Protein AF-A0A2X5PRR5-F1 (afdb_monomer_lite)

Foldseek 3Di:
DVVVVVVVVVVVLVVQLVVVQVQLDDPPLVPDALVVLLVSQLSLVCCVVPVSSNVVPVVVSVVRNVSSLVNLVVRWDKDFDDLVVLLVVLVVCLVPDDLQVLLVSLLLLLLVLVLLVCLQVPNGLVVSVPGDQRDPSLARIDTDPPDDSSSSSSNRSVCCNDPVVVVSSVSSLVSSLCSLVVDLQSVSLQDADPVQDWAAPCVVVVPDDSVLIQGSLLDPVVVVVSVVSLVSSVVSNVPHPSNVSSVVNNVCSVVVSVVSVVVSVVVVVVVVVVVVVVVVVVVD

Secondary structure (DSSP, 8-state):
-HHHHHHHHHHHHHHHHHHHHHHT--TTGGG--HHHHHHHHHHHHGGGGSHHHHGGGHHHHHHHHHHHHHHHHHHS-EEE--HHHHHHHHHHHHHHS-HHHHHHHHHHHHHHHHHHHHHHTT--HHHHHTSPPPPGGG-SEEE-TTS-HHHHHHHHHHHHTSHHHHHHHHHHHHHHHHHHHH-TT-TTTTS--TTSPPEEGGGT-TTS-TTSEE-GGGSHHHHHHHHHHHHHHHHHHTT-TTHHHHHHHHHHHHHHHHHHHHHHHHHHHHHHHHHHHHHHHH--

Structure (mmCIF, N/CA/C/O backbone):
data_AF-A0A2X5PRR5-F1
#
_entry.id   AF-A0A2X5PRR5-F1
#
loop_
_atom_site.group_PDB
_atom_site.id
_atom_site.type_symbol
_atom_site.label_atom_id
_atom_site.label_alt_id
_atom_site.label_comp_id
_atom_site.label_asym_id
_atom_site.label_entity_id
_atom_site.label_seq_id
_atom_site.pdbx_PDB_ins_code
_atom_site.Cartn_x
_atom_site.Cartn_y
_atom_site.Cartn_z
_atom_site.occupancy
_atom_site.B_iso_or_equiv
_atom_site.auth_seq_id
_atom_site.auth_comp_id
_atom_site.auth_asym_id
_atom_site.auth_atom_id
_atom_site.pdbx_PDB_model_num
ATOM 1 N N . MET A 1 1 ? 42.576 -30.612 -27.819 1.00 60.50 1 MET A N 1
ATOM 2 C CA . MET A 1 1 ? 41.164 -30.812 -28.242 1.00 60.50 1 MET A CA 1
ATOM 3 C C . MET A 1 1 ? 40.170 -30.082 -27.336 1.00 60.50 1 MET A C 1
ATOM 5 O O . MET A 1 1 ? 39.220 -29.507 -27.849 1.00 60.50 1 MET A O 1
ATOM 9 N N . THR A 1 2 ? 40.426 -30.001 -26.030 1.00 64.88 2 THR A N 1
ATOM 10 C CA . THR A 1 2 ? 39.628 -29.274 -25.021 1.00 64.88 2 THR A CA 1
ATOM 11 C C . THR A 1 2 ? 39.360 -27.794 -25.337 1.00 64.88 2 THR A C 1
ATOM 13 O O . THR A 1 2 ? 38.227 -27.348 -25.199 1.00 64.88 2 THR A O 1
ATOM 16 N N . GLY A 1 3 ? 40.340 -27.039 -25.852 1.00 67.81 3 GLY A N 1
ATOM 17 C CA . GLY A 1 3 ? 40.144 -25.613 -26.179 1.00 67.81 3 GLY A CA 1
ATOM 18 C C . GLY A 1 3 ? 39.149 -25.333 -27.319 1.00 67.81 3 GLY A C 1
ATOM 19 O O . GLY A 1 3 ? 38.412 -24.355 -27.265 1.00 67.81 3 GLY A O 1
ATOM 20 N N . ARG A 1 4 ? 39.064 -26.211 -28.331 1.00 73.88 4 ARG A N 1
ATOM 21 C CA . ARG A 1 4 ? 38.110 -26.057 -29.450 1.00 73.88 4 ARG A CA 1
ATOM 22 C C . ARG A 1 4 ? 36.669 -26.360 -29.031 1.00 73.88 4 ARG A C 1
ATOM 24 O O . ARG A 1 4 ? 35.755 -25.692 -29.497 1.00 73.88 4 ARG A O 1
ATOM 31 N N . LEU A 1 5 ? 36.477 -27.327 -28.131 1.00 77.38 5 LEU A N 1
ATOM 32 C CA . LEU A 1 5 ? 35.164 -27.657 -27.565 1.00 77.38 5 LEU A CA 1
ATOM 33 C C . LEU A 1 5 ? 34.638 -26.531 -26.664 1.00 77.38 5 LEU A C 1
ATOM 35 O O . LEU A 1 5 ? 33.458 -26.202 -26.726 1.00 77.38 5 LEU A O 1
ATOM 39 N N . LEU A 1 6 ? 35.523 -25.898 -25.889 1.00 77.25 6 LEU A N 1
ATOM 40 C CA . LEU A 1 6 ? 35.169 -24.761 -25.038 1.00 77.25 6 LEU A CA 1
ATOM 41 C C . LEU A 1 6 ? 34.752 -23.540 -25.875 1.00 77.25 6 LEU A C 1
ATOM 43 O O . LEU A 1 6 ? 33.715 -22.943 -25.604 1.00 77.25 6 LEU A O 1
ATOM 47 N N . LEU A 1 7 ? 35.487 -23.232 -26.951 1.00 82.38 7 LEU A N 1
ATOM 48 C CA . LEU A 1 7 ? 35.113 -22.170 -27.895 1.00 82.38 7 LEU A CA 1
ATOM 49 C C . LEU A 1 7 ? 33.765 -22.439 -28.580 1.00 82.38 7 LEU A C 1
ATOM 51 O O . LEU A 1 7 ? 32.945 -21.529 -28.680 1.00 82.38 7 LEU A O 1
ATOM 55 N N . LEU A 1 8 ? 33.506 -23.681 -29.005 1.00 87.12 8 LEU A N 1
ATOM 56 C CA . LEU A 1 8 ? 32.217 -24.065 -29.591 1.00 87.12 8 LEU A CA 1
ATOM 57 C C . LEU A 1 8 ? 31.067 -23.878 -28.584 1.00 87.12 8 LEU A C 1
ATOM 59 O O . LEU A 1 8 ? 30.018 -23.343 -28.936 1.00 87.12 8 LEU A O 1
ATOM 63 N N . GLY A 1 9 ? 31.288 -24.260 -27.322 1.00 84.81 9 GLY A N 1
ATOM 64 C CA . GLY A 1 9 ? 30.342 -24.038 -26.229 1.00 84.81 9 GLY A CA 1
ATOM 65 C C . GLY A 1 9 ? 30.048 -22.554 -25.994 1.00 84.81 9 GLY A C 1
ATOM 66 O O . GLY A 1 9 ? 28.885 -22.175 -25.884 1.00 84.81 9 GLY A O 1
ATOM 67 N N . CYS A 1 10 ? 31.074 -21.697 -25.997 1.00 87.31 10 CYS A N 1
ATOM 68 C CA . CYS A 1 10 ? 30.905 -20.248 -25.863 1.00 87.31 10 CYS A CA 1
ATOM 69 C C . CYS A 1 10 ? 30.123 -19.636 -27.032 1.00 87.31 10 CYS A C 1
ATOM 71 O O . CYS A 1 10 ? 29.247 -18.806 -26.805 1.00 87.31 10 CYS A O 1
ATOM 73 N N . VAL A 1 11 ? 30.399 -20.050 -28.273 1.00 90.38 11 VAL A N 1
ATOM 74 C CA . VAL A 1 11 ? 29.675 -19.555 -29.457 1.00 90.38 11 VAL A CA 1
ATOM 75 C C . VAL A 1 11 ? 28.207 -19.978 -29.416 1.00 90.38 11 VAL A C 1
ATOM 77 O O . VAL A 1 11 ? 27.332 -19.152 -29.666 1.00 90.38 11 VAL A O 1
ATOM 80 N N . MET A 1 12 ? 27.917 -21.230 -29.045 1.00 90.62 12 MET A N 1
ATOM 81 C CA . MET A 1 12 ? 26.534 -21.690 -28.887 1.00 90.62 12 MET A CA 1
ATOM 82 C C . MET A 1 12 ? 25.808 -20.949 -27.761 1.00 90.62 12 MET A C 1
ATOM 84 O O . MET A 1 12 ? 24.664 -20.537 -27.949 1.00 90.62 12 MET A O 1
ATOM 88 N N . ALA A 1 13 ? 26.472 -20.716 -26.624 1.00 89.69 13 ALA A N 1
ATOM 89 C CA . ALA A 1 13 ? 25.908 -19.942 -25.522 1.00 89.69 13 ALA A CA 1
ATOM 90 C C . ALA A 1 13 ? 25.601 -18.496 -25.944 1.00 89.69 13 ALA A C 1
ATOM 92 O O . ALA A 1 13 ? 24.490 -18.026 -25.727 1.00 89.69 13 ALA A O 1
ATOM 93 N N . LEU A 1 14 ? 26.534 -17.818 -26.623 1.00 91.81 14 LEU A N 1
ATOM 94 C CA . LEU A 1 14 ? 26.325 -16.461 -27.140 1.00 91.81 14 LEU A CA 1
ATOM 95 C C . LEU A 1 14 ? 25.207 -16.402 -28.187 1.00 91.81 14 LEU A C 1
ATOM 97 O O . LEU A 1 14 ? 24.395 -15.481 -28.150 1.00 91.81 14 LEU A O 1
ATOM 101 N N . GLY A 1 15 ? 25.129 -17.383 -29.091 1.00 93.06 15 GLY A N 1
ATOM 102 C CA . GLY A 1 15 ? 24.050 -17.480 -30.077 1.00 93.06 15 GLY A CA 1
ATOM 103 C C . GLY A 1 15 ? 22.679 -17.669 -29.424 1.00 93.06 15 GLY A C 1
ATOM 104 O O . GLY A 1 15 ? 21.718 -16.992 -29.789 1.00 93.06 15 GLY A O 1
ATOM 105 N N . TYR A 1 16 ? 22.598 -18.522 -28.400 1.00 92.94 16 TYR A N 1
ATOM 106 C CA . TYR A 1 16 ? 21.386 -18.700 -27.600 1.00 92.94 16 TYR A CA 1
ATOM 107 C C . TYR A 1 16 ? 21.001 -17.415 -26.850 1.00 92.94 16 TYR A C 1
ATOM 109 O O . TYR A 1 16 ? 19.848 -16.985 -26.919 1.00 92.94 16 TYR A O 1
ATOM 117 N N . SER A 1 17 ? 21.966 -16.759 -26.200 1.00 92.50 17 SER A N 1
ATOM 118 C CA . SER A 1 17 ? 21.792 -15.463 -25.537 1.00 92.50 17 SER A CA 1
ATOM 119 C C . SER A 1 17 ? 21.299 -14.380 -26.497 1.00 92.50 17 SER A C 1
ATOM 121 O O . SER A 1 17 ? 20.403 -13.614 -26.142 1.00 92.50 17 SER A O 1
ATOM 123 N N . ALA A 1 18 ? 21.831 -14.334 -27.722 1.00 92.69 18 ALA A N 1
ATOM 124 C CA . ALA A 1 18 ? 21.426 -13.378 -28.747 1.00 92.69 18 ALA A CA 1
ATOM 125 C C . ALA A 1 18 ? 19.970 -13.612 -29.162 1.00 92.69 18 ALA A C 1
ATOM 127 O O . ALA A 1 18 ? 19.162 -12.687 -29.118 1.00 92.69 18 ALA A O 1
ATOM 128 N N . LEU A 1 19 ? 19.613 -14.860 -29.485 1.00 93.56 19 LEU A N 1
ATOM 129 C CA . LEU A 1 19 ? 18.257 -15.228 -29.895 1.00 93.56 19 LEU A CA 1
ATOM 130 C C . LEU A 1 19 ? 17.228 -14.985 -28.784 1.00 93.56 19 LEU A C 1
ATOM 132 O O . LEU A 1 19 ? 16.122 -14.529 -29.051 1.00 93.56 19 LEU A O 1
ATOM 136 N N . LYS A 1 20 ? 17.581 -15.245 -27.523 1.00 92.69 20 LYS A N 1
ATOM 137 C CA . LYS A 1 20 ? 16.714 -14.900 -26.391 1.00 92.69 20 LYS A CA 1
ATOM 138 C C . LYS A 1 20 ? 16.572 -13.389 -26.226 1.00 92.69 20 LYS A C 1
ATOM 140 O O . LYS A 1 20 ? 15.462 -12.911 -26.021 1.00 92.69 20 LYS A O 1
ATOM 145 N N . SER A 1 21 ? 17.662 -12.636 -26.350 1.00 92.12 21 SER A N 1
ATOM 146 C CA . SER A 1 21 ? 17.644 -11.175 -26.202 1.00 92.12 21 SER A CA 1
ATOM 147 C C . SER A 1 21 ? 16.783 -10.499 -27.267 1.00 92.12 21 SER A C 1
ATOM 149 O O . SER A 1 21 ? 15.994 -9.623 -26.925 1.00 92.12 21 SER A O 1
ATOM 151 N N . THR A 1 22 ? 16.847 -10.938 -28.530 1.00 91.44 22 THR A N 1
ATOM 152 C CA . THR A 1 22 ? 16.022 -10.367 -29.611 1.00 91.44 22 THR A CA 1
ATOM 153 C C . THR A 1 22 ? 14.528 -10.583 -29.392 1.00 91.44 22 THR A C 1
ATOM 155 O O . THR A 1 22 ? 13.736 -9.718 -29.760 1.00 91.44 22 THR A O 1
ATOM 158 N N . LEU A 1 23 ? 14.124 -11.674 -28.727 1.00 91.88 23 LEU A N 1
ATOM 159 C CA . LEU A 1 23 ? 12.724 -11.893 -28.353 1.00 91.88 23 LEU A CA 1
ATOM 160 C C . LEU A 1 23 ? 12.217 -10.848 -27.360 1.00 91.88 23 LEU A C 1
ATOM 162 O O . LEU A 1 23 ? 11.021 -10.569 -27.371 1.00 91.88 23 LEU A O 1
ATOM 166 N N . LEU A 1 24 ? 13.089 -10.255 -26.540 1.00 91.00 24 LEU A N 1
ATOM 167 C CA . LEU A 1 24 ? 12.751 -9.170 -25.612 1.00 91.00 24 LEU A CA 1
ATOM 168 C C . LEU A 1 24 ? 12.857 -7.781 -26.259 1.00 91.00 24 LEU A C 1
ATOM 170 O O . LEU A 1 24 ? 12.465 -6.778 -25.655 1.00 91.00 24 LEU A O 1
ATOM 174 N N . MET A 1 25 ? 13.377 -7.702 -27.486 1.00 88.31 25 MET A N 1
ATOM 175 C CA . MET A 1 25 ? 13.513 -6.437 -28.190 1.00 88.31 25 MET A CA 1
ATOM 176 C C . MET A 1 25 ? 12.205 -6.009 -28.848 1.00 88.31 25 MET A C 1
ATOM 178 O O . MET A 1 25 ? 11.427 -6.828 -29.340 1.00 88.31 25 MET A O 1
ATOM 182 N N . GLN A 1 26 ? 11.974 -4.699 -28.866 1.00 88.81 26 GLN A N 1
ATOM 183 C CA . GLN A 1 26 ? 10.834 -4.097 -29.545 1.00 88.81 26 GLN A CA 1
ATOM 184 C C . GLN A 1 26 ? 11.341 -3.149 -30.627 1.00 88.81 26 GLN A C 1
ATOM 186 O O . GLN A 1 26 ? 12.020 -2.159 -30.351 1.00 88.81 26 GLN A O 1
ATOM 191 N N . HIS A 1 27 ? 10.974 -3.443 -31.869 1.00 82.88 27 HIS A N 1
ATOM 192 C CA . HIS A 1 27 ? 11.289 -2.591 -33.007 1.00 82.88 27 HIS A CA 1
ATOM 193 C C . HIS A 1 27 ? 10.335 -1.389 -33.048 1.00 82.88 27 HIS A C 1
ATOM 195 O O . HIS A 1 27 ? 9.190 -1.473 -32.602 1.00 82.88 27 HIS A O 1
ATOM 201 N N . ASN A 1 28 ? 10.803 -0.270 -33.604 1.00 83.06 28 ASN A N 1
ATOM 202 C CA . ASN A 1 28 ? 10.005 0.939 -33.842 1.00 83.06 28 ASN A CA 1
ATOM 203 C C . ASN A 1 28 ? 9.368 1.567 -32.587 1.00 83.06 28 ASN A C 1
ATOM 205 O O . ASN A 1 28 ? 8.269 2.110 -32.644 1.00 83.06 28 ASN A O 1
ATOM 209 N N . MET A 1 29 ? 10.087 1.591 -31.458 1.00 82.44 29 MET A N 1
ATOM 210 C CA . MET A 1 29 ? 9.617 2.242 -30.221 1.00 82.44 29 MET A CA 1
ATOM 211 C C . MET A 1 29 ? 9.230 3.721 -30.373 1.00 82.44 29 MET A C 1
ATOM 213 O O . MET A 1 29 ? 8.508 4.260 -29.539 1.00 82.44 29 MET A O 1
ATOM 217 N N . ALA A 1 30 ? 9.725 4.403 -31.408 1.00 80.56 30 ALA A N 1
ATOM 218 C CA . ALA A 1 30 ? 9.504 5.831 -31.605 1.00 80.56 30 ALA A CA 1
ATOM 219 C C . ALA A 1 30 ? 8.036 6.207 -31.869 1.00 80.56 30 ALA A C 1
ATOM 221 O O . ALA A 1 30 ? 7.672 7.351 -31.599 1.00 80.56 30 ALA A O 1
ATOM 222 N N . THR A 1 31 ? 7.224 5.278 -32.382 1.00 84.94 31 THR A N 1
ATOM 223 C CA . THR A 1 31 ? 5.830 5.517 -32.795 1.00 84.94 31 THR A CA 1
ATOM 224 C C . THR A 1 31 ? 4.806 4.793 -31.922 1.00 84.94 31 THR A C 1
ATOM 226 O O . THR A 1 31 ? 3.609 4.877 -32.189 1.00 84.94 31 THR A O 1
ATOM 229 N N . LEU A 1 32 ? 5.254 4.071 -30.891 1.00 88.06 32 LEU A N 1
ATOM 230 C CA . LEU A 1 32 ? 4.358 3.282 -30.054 1.00 88.06 32 LEU A CA 1
ATOM 231 C C . LEU A 1 32 ? 3.502 4.174 -29.141 1.00 88.06 32 LEU A C 1
ATOM 233 O O . LEU A 1 32 ? 4.026 5.120 -28.544 1.00 88.06 32 LEU A O 1
ATOM 237 N N . PRO A 1 33 ? 2.204 3.855 -28.980 1.00 88.69 33 PRO A N 1
ATOM 238 C CA . PRO A 1 33 ? 1.361 4.515 -27.994 1.00 88.69 33 PRO A CA 1
ATOM 239 C C . PRO A 1 33 ? 1.791 4.151 -26.557 1.00 88.69 33 PRO A C 1
ATOM 241 O O . PRO A 1 33 ? 2.437 3.119 -26.350 1.00 88.69 33 PRO A O 1
ATOM 244 N N . PRO A 1 34 ? 1.385 4.937 -25.538 1.00 87.88 34 PRO A N 1
ATOM 245 C CA . PRO A 1 34 ? 1.769 4.716 -24.140 1.00 87.88 34 PRO A CA 1
ATOM 246 C C . PRO A 1 34 ? 1.524 3.295 -23.611 1.00 87.88 34 PRO A C 1
ATOM 248 O O . PRO A 1 34 ? 2.373 2.763 -22.904 1.00 87.88 34 PRO A O 1
ATOM 251 N N . GLY A 1 35 ? 0.404 2.659 -23.977 1.00 88.62 35 GLY A N 1
ATOM 252 C CA . GLY A 1 35 ? 0.112 1.274 -23.581 1.00 88.62 35 GLY A CA 1
ATOM 253 C C . GLY A 1 35 ? 1.129 0.272 -24.137 1.00 88.62 35 GLY A C 1
ATOM 254 O O . GLY A 1 35 ? 1.712 -0.497 -23.385 1.00 88.62 35 GLY A O 1
ATOM 255 N N . ALA A 1 36 ? 1.450 0.363 -25.429 1.00 90.75 36 ALA A N 1
ATOM 256 C CA . ALA A 1 36 ? 2.441 -0.517 -26.049 1.00 90.75 36 ALA A CA 1
ATOM 257 C C . ALA A 1 36 ? 3.871 -0.262 -25.533 1.00 90.75 36 ALA A C 1
ATOM 259 O O . ALA A 1 36 ? 4.693 -1.177 -25.501 1.00 90.75 36 ALA A O 1
ATOM 260 N N . LEU A 1 37 ? 4.184 0.970 -25.109 1.00 92.50 37 LEU A N 1
ATOM 261 C CA . LEU A 1 37 ? 5.453 1.282 -24.441 1.00 92.50 37 LEU A CA 1
ATOM 262 C C . LEU A 1 37 ? 5.559 0.598 -23.072 1.00 92.50 37 LEU A C 1
ATOM 264 O O . LEU A 1 37 ? 6.633 0.114 -22.722 1.00 92.50 37 LEU A O 1
ATOM 268 N N . VAL A 1 38 ? 4.460 0.530 -22.318 1.00 93.44 38 VAL A N 1
ATOM 269 C CA . VAL A 1 38 ? 4.391 -0.220 -21.056 1.00 93.44 38 VAL A CA 1
ATOM 270 C C . VAL A 1 38 ? 4.595 -1.710 -21.297 1.00 93.44 38 VAL A C 1
ATOM 272 O O . VAL A 1 38 ? 5.421 -2.316 -20.618 1.00 93.44 38 VAL A O 1
ATOM 275 N N . ASP A 1 39 ? 3.902 -2.292 -22.274 1.00 93.00 39 ASP A N 1
ATOM 276 C CA . ASP A 1 39 ? 4.037 -3.720 -22.577 1.00 93.00 39 ASP A CA 1
ATOM 277 C C . ASP A 1 39 ? 5.477 -4.060 -22.979 1.00 93.00 39 ASP A C 1
ATOM 279 O O . ASP A 1 39 ? 6.051 -5.052 -22.525 1.00 93.00 39 ASP A O 1
ATOM 283 N N . ALA A 1 40 ? 6.107 -3.190 -23.775 1.00 93.06 40 ALA A N 1
ATOM 284 C CA . ALA A 1 40 ? 7.509 -3.325 -24.146 1.00 93.06 40 ALA A CA 1
ATOM 285 C C . ALA A 1 40 ? 8.456 -3.205 -22.939 1.00 93.06 40 ALA A C 1
ATOM 287 O O . ALA A 1 40 ? 9.456 -3.922 -22.896 1.00 93.06 40 ALA A O 1
ATOM 288 N N . LEU A 1 41 ? 8.157 -2.338 -21.961 1.00 94.38 41 LEU A N 1
ATOM 289 C CA . LEU A 1 41 ? 8.913 -2.237 -20.706 1.00 94.38 41 LEU A CA 1
ATOM 290 C C . LEU A 1 41 ? 8.787 -3.518 -19.877 1.00 94.38 41 LEU A C 1
ATOM 292 O O . LEU A 1 41 ? 9.807 -4.098 -19.518 1.00 94.38 41 LEU A O 1
ATOM 296 N N . MET A 1 42 ? 7.563 -3.991 -19.626 1.00 94.12 42 MET A N 1
ATOM 297 C CA . MET A 1 42 ? 7.321 -5.203 -18.831 1.00 94.12 42 MET A CA 1
ATOM 298 C C . MET A 1 42 ? 7.975 -6.428 -19.466 1.00 94.12 42 MET A C 1
ATOM 300 O O . MET A 1 42 ? 8.620 -7.215 -18.780 1.00 94.12 42 MET A O 1
ATOM 304 N N . LYS A 1 43 ? 7.855 -6.564 -20.791 1.00 94.25 43 LYS A N 1
ATOM 305 C CA . LYS A 1 43 ? 8.505 -7.634 -21.549 1.00 94.25 43 LYS A CA 1
ATOM 306 C C . LYS A 1 43 ? 10.024 -7.532 -21.487 1.00 94.25 43 LYS A C 1
ATOM 308 O O . LYS A 1 43 ? 10.697 -8.543 -21.351 1.00 94.25 43 LYS A O 1
ATOM 313 N N . ASN A 1 44 ? 10.578 -6.329 -21.604 1.00 94.44 44 ASN A N 1
ATOM 314 C CA . ASN A 1 44 ? 12.016 -6.130 -21.505 1.00 94.44 44 ASN A CA 1
ATOM 315 C C . ASN A 1 44 ? 12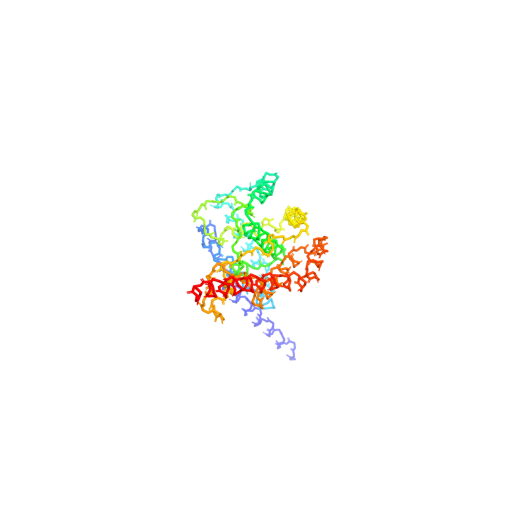.534 -6.561 -20.124 1.00 94.44 44 ASN A C 1
ATOM 317 O O . ASN A 1 44 ? 13.518 -7.283 -20.065 1.00 94.44 44 ASN A O 1
ATOM 321 N N . GLU A 1 45 ? 11.845 -6.220 -19.035 1.00 94.69 45 GLU A N 1
ATOM 322 C CA . GLU A 1 45 ? 12.267 -6.530 -17.660 1.00 94.69 45 GLU A CA 1
ATOM 323 C C . GLU A 1 45 ? 12.334 -8.032 -17.319 1.00 94.69 45 GLU A C 1
ATOM 325 O O . GLU A 1 45 ? 13.010 -8.395 -16.356 1.00 94.69 45 GLU A O 1
ATOM 330 N N . THR A 1 46 ? 11.729 -8.931 -18.106 1.00 93.56 46 THR A N 1
ATOM 331 C CA . THR A 1 46 ? 11.791 -10.386 -17.843 1.00 93.56 46 THR A CA 1
ATOM 332 C C . THR A 1 46 ? 13.202 -10.964 -17.982 1.00 93.56 46 THR A C 1
ATOM 334 O O . THR A 1 46 ? 13.449 -12.105 -17.600 1.00 93.56 46 THR A O 1
ATOM 337 N N . TYR A 1 47 ? 14.169 -10.212 -18.527 1.00 90.81 47 TYR A N 1
ATOM 338 C CA . TYR A 1 47 ? 15.561 -10.673 -18.561 1.00 90.81 47 TYR A CA 1
ATOM 339 C C . TYR A 1 47 ? 16.145 -10.876 -17.151 1.00 90.81 47 TYR A C 1
ATOM 341 O O . TYR A 1 47 ? 17.069 -11.677 -16.979 1.00 90.81 47 TYR A O 1
ATOM 349 N N . HIS A 1 48 ? 15.591 -10.195 -16.138 1.00 88.25 48 HIS A N 1
ATOM 350 C CA . HIS A 1 48 ? 15.981 -10.352 -14.737 1.00 88.25 48 HIS A CA 1
ATOM 351 C C . HIS A 1 48 ? 15.702 -11.756 -14.181 1.00 88.25 48 HIS A C 1
ATOM 353 O O . HIS A 1 48 ? 16.377 -12.167 -13.239 1.00 88.25 48 HIS A O 1
ATOM 359 N N . ASP A 1 49 ? 14.801 -12.524 -14.801 1.00 90.19 49 ASP A N 1
ATOM 360 C CA . ASP A 1 49 ? 14.481 -13.898 -14.393 1.00 90.19 49 ASP A CA 1
ATOM 361 C C . ASP A 1 49 ? 15.588 -14.897 -14.776 1.00 90.19 49 ASP A C 1
ATOM 363 O O . ASP A 1 49 ? 15.620 -16.034 -14.308 1.00 90.19 49 ASP A O 1
ATOM 367 N N . SER A 1 50 ? 16.504 -14.519 -15.674 1.00 91.19 50 SER A N 1
ATOM 368 C CA . SER A 1 50 ? 17.598 -15.382 -16.141 1.00 91.19 50 SER A CA 1
ATOM 369 C C . SER A 1 50 ? 18.852 -14.564 -16.480 1.00 91.19 50 SER A C 1
ATOM 371 O O . SER A 1 50 ? 19.296 -14.549 -17.631 1.00 91.19 50 SER A O 1
ATOM 373 N N . PRO A 1 51 ? 19.475 -13.896 -15.492 1.00 89.38 51 PRO A N 1
ATOM 374 C CA . PRO A 1 51 ? 20.480 -12.860 -15.730 1.00 89.38 51 PRO A CA 1
ATOM 375 C C . PRO A 1 51 ? 21.703 -13.367 -16.502 1.00 89.38 51 PRO A C 1
ATOM 377 O O . PRO A 1 51 ? 22.221 -12.659 -17.358 1.00 89.38 51 PRO A O 1
ATOM 380 N N . LEU A 1 52 ? 22.133 -14.612 -16.270 1.00 92.00 52 LEU A N 1
ATOM 381 C CA . LEU A 1 52 ? 23.281 -15.205 -16.968 1.00 92.00 52 LEU A CA 1
ATOM 382 C C . LEU A 1 52 ? 23.029 -15.409 -18.467 1.00 92.00 52 LEU A C 1
ATOM 384 O O . LEU A 1 52 ? 23.954 -15.278 -19.264 1.00 92.00 52 LEU A O 1
ATOM 388 N N . VAL A 1 53 ? 21.783 -15.697 -18.857 1.00 93.12 53 VAL A N 1
ATOM 389 C CA . VAL A 1 53 ? 21.412 -15.881 -20.268 1.00 93.12 53 VAL A CA 1
ATOM 390 C C . VAL A 1 53 ? 21.500 -14.555 -21.013 1.00 93.12 53 VAL A C 1
ATOM 392 O O . VAL A 1 53 ? 21.946 -14.527 -22.155 1.00 93.12 53 VAL A O 1
ATOM 395 N N . TYR A 1 54 ? 21.113 -13.453 -20.376 1.00 93.50 54 TYR A N 1
ATOM 396 C CA . TYR A 1 54 ? 21.038 -12.144 -21.023 1.00 93.50 54 TYR A CA 1
ATOM 397 C C . TYR A 1 54 ? 22.269 -11.262 -20.789 1.00 93.50 54 TYR A C 1
ATOM 399 O O . TYR A 1 54 ? 22.403 -10.240 -21.459 1.00 93.50 54 TYR A O 1
ATOM 407 N N . LEU A 1 55 ? 23.190 -11.657 -19.899 1.00 93.81 55 LEU A N 1
ATOM 408 C CA . LEU A 1 55 ? 24.386 -10.886 -19.532 1.00 93.81 55 LEU A CA 1
ATOM 409 C C . LEU A 1 55 ? 25.148 -10.321 -20.745 1.00 93.81 55 LEU A C 1
ATOM 411 O O 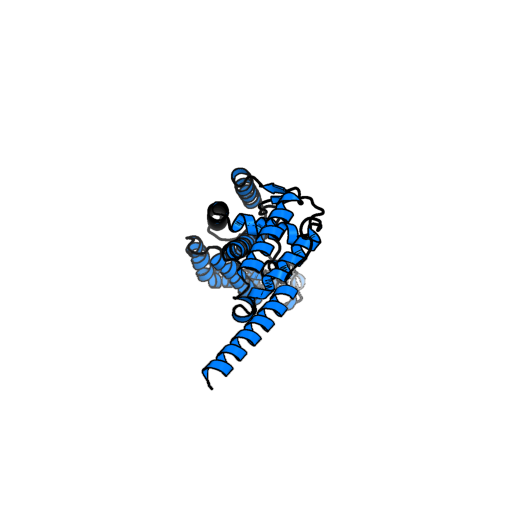. LEU A 1 55 ? 25.414 -9.117 -20.732 1.00 93.81 55 LEU A O 1
ATOM 415 N N . PRO A 1 56 ? 25.437 -11.091 -21.820 1.00 94.50 56 PRO A N 1
ATOM 416 C CA . PRO A 1 56 ? 26.194 -10.568 -22.962 1.00 94.50 56 PRO A CA 1
ATOM 417 C C . PRO A 1 56 ? 25.514 -9.397 -23.690 1.00 94.50 56 PRO A C 1
ATOM 419 O O . PRO A 1 56 ? 26.191 -8.601 -24.335 1.00 94.50 56 PRO A O 1
ATOM 422 N N . PHE A 1 57 ? 24.188 -9.274 -23.578 1.00 94.12 57 PHE A N 1
ATOM 423 C CA . PHE A 1 57 ? 23.373 -8.261 -24.258 1.00 94.12 57 PHE A CA 1
ATOM 424 C C . PHE A 1 57 ? 22.619 -7.344 -23.282 1.00 94.12 57 PHE A C 1
ATOM 426 O O . PHE A 1 57 ? 21.782 -6.544 -23.704 1.00 94.12 57 PHE A O 1
ATOM 433 N N . ALA A 1 58 ? 22.931 -7.408 -21.984 1.00 92.06 58 ALA A N 1
ATOM 434 C CA . ALA A 1 58 ? 22.244 -6.641 -20.948 1.00 92.06 58 ALA A CA 1
ATOM 435 C C . ALA A 1 58 ? 22.305 -5.126 -21.203 1.00 92.06 58 ALA A C 1
ATOM 437 O O . ALA A 1 58 ? 21.334 -4.419 -20.947 1.00 92.06 58 ALA A O 1
ATOM 438 N N . HIS A 1 59 ? 23.409 -4.626 -21.774 1.00 92.62 59 HIS A N 1
ATOM 439 C CA . HIS A 1 59 ? 23.536 -3.212 -22.137 1.00 92.62 59 HIS A CA 1
ATOM 440 C C . HIS A 1 59 ? 22.471 -2.778 -23.154 1.00 92.62 59 HIS A C 1
ATOM 442 O O . HIS A 1 59 ? 21.814 -1.761 -22.959 1.00 92.62 59 HIS A O 1
ATOM 448 N N . VAL A 1 60 ? 22.258 -3.574 -24.206 1.00 92.62 60 VAL A N 1
ATOM 449 C CA . VAL A 1 60 ? 21.272 -3.279 -25.259 1.00 92.62 60 VAL A CA 1
ATOM 450 C C . VAL A 1 60 ? 19.852 -3.329 -24.695 1.00 92.62 60 VAL A C 1
ATOM 452 O O . VAL A 1 60 ? 19.031 -2.460 -24.990 1.00 92.62 60 VAL A O 1
ATOM 455 N N . LEU A 1 61 ? 19.569 -4.310 -23.834 1.00 93.81 61 LEU A N 1
ATOM 456 C CA . LEU A 1 61 ? 18.278 -4.412 -23.154 1.00 93.81 61 LEU A CA 1
ATOM 457 C C . LEU A 1 61 ? 18.029 -3.207 -22.237 1.00 93.81 61 LEU A C 1
ATOM 459 O O . LEU A 1 61 ? 16.921 -2.676 -22.231 1.00 93.81 61 LEU A O 1
ATOM 463 N N . ASN A 1 62 ? 19.057 -2.729 -21.533 1.00 92.94 62 ASN A N 1
ATOM 464 C CA . ASN A 1 62 ? 18.977 -1.545 -20.681 1.00 92.94 62 ASN A CA 1
ATOM 465 C C . ASN A 1 62 ? 18.825 -0.239 -21.487 1.00 92.94 62 ASN A C 1
ATOM 467 O O . ASN A 1 62 ? 18.084 0.659 -21.089 1.00 92.94 62 ASN A O 1
ATOM 471 N N . ASP A 1 63 ? 19.477 -0.115 -22.645 1.00 92.81 63 ASP A N 1
ATOM 472 C CA . ASP A 1 63 ? 19.276 1.021 -23.554 1.00 92.81 63 ASP A CA 1
ATOM 473 C C . ASP A 1 63 ? 17.834 1.094 -24.046 1.00 92.81 63 ASP A C 1
ATOM 475 O O . ASP A 1 63 ? 17.204 2.154 -23.997 1.00 92.81 63 ASP A O 1
ATOM 479 N N . GLN A 1 64 ? 17.294 -0.051 -24.462 1.00 92.56 64 GLN A N 1
ATOM 480 C CA . GLN A 1 64 ? 15.905 -0.171 -24.867 1.00 92.56 64 GLN A CA 1
ATOM 481 C C . GLN A 1 64 ? 14.952 0.208 -23.722 1.00 92.56 64 GLN A C 1
ATOM 483 O O . GLN A 1 64 ? 13.996 0.955 -23.941 1.00 92.56 64 GLN A O 1
ATOM 488 N N . HIS A 1 65 ? 15.235 -0.258 -22.503 1.00 93.88 65 HIS A N 1
ATOM 489 C CA . HIS A 1 65 ? 14.477 0.096 -21.307 1.00 93.88 65 HIS A CA 1
ATOM 490 C C . HIS A 1 65 ? 14.408 1.618 -21.114 1.00 93.88 65 HIS A C 1
ATOM 492 O O . HIS A 1 65 ? 13.329 2.215 -21.078 1.00 93.88 65 HIS A O 1
ATOM 498 N N . ARG A 1 66 ? 15.575 2.277 -21.085 1.00 92.12 66 ARG A N 1
ATOM 499 C CA . ARG A 1 66 ? 15.691 3.734 -20.910 1.00 92.12 66 ARG A CA 1
ATOM 500 C C . ARG A 1 66 ? 14.995 4.511 -22.024 1.00 92.12 66 ARG A C 1
ATOM 502 O O . ARG A 1 66 ? 14.396 5.560 -21.761 1.00 92.12 66 ARG A O 1
ATOM 509 N N . LEU A 1 67 ? 15.064 4.016 -23.260 1.00 92.12 67 LEU A N 1
ATOM 510 C CA . LEU A 1 67 ? 14.387 4.616 -24.407 1.00 92.12 67 LEU A CA 1
ATOM 511 C C . LEU A 1 67 ? 12.865 4.577 -24.237 1.00 92.12 67 LEU A C 1
ATOM 513 O O . LEU A 1 67 ? 12.213 5.609 -24.423 1.00 92.12 67 LEU A O 1
ATOM 517 N N . ALA A 1 68 ? 12.308 3.426 -23.857 1.00 92.81 68 ALA A N 1
ATOM 518 C CA . ALA A 1 68 ? 10.875 3.270 -23.642 1.00 92.81 68 ALA A CA 1
ATOM 519 C C . ALA A 1 68 ? 10.373 4.181 -22.509 1.00 92.81 68 ALA A C 1
ATOM 521 O O . ALA A 1 68 ? 9.403 4.915 -22.701 1.00 92.81 68 ALA A O 1
ATOM 522 N N . GLU A 1 69 ? 11.088 4.261 -21.381 1.00 92.31 69 GLU A N 1
ATOM 523 C CA . GLU A 1 69 ? 10.746 5.195 -20.301 1.00 92.31 69 GLU A CA 1
ATOM 524 C C . GLU A 1 69 ? 10.810 6.664 -20.742 1.00 92.31 69 GLU A C 1
ATOM 526 O O . GLU A 1 69 ? 9.987 7.492 -20.340 1.00 92.31 69 GLU A O 1
ATOM 531 N N . ALA A 1 70 ? 11.834 7.038 -21.518 1.00 91.00 70 ALA A N 1
ATOM 532 C CA . ALA A 1 70 ? 12.000 8.407 -22.005 1.00 91.00 70 ALA A CA 1
ATOM 533 C C . ALA A 1 70 ? 10.893 8.796 -22.982 1.00 91.00 70 ALA A C 1
ATOM 535 O O . ALA A 1 70 ? 10.461 9.950 -22.984 1.00 91.00 70 ALA A O 1
ATOM 536 N N . ARG A 1 71 ? 10.424 7.842 -23.791 1.00 91.25 71 ARG A N 1
ATOM 537 C CA . ARG A 1 71 ? 9.285 8.034 -24.684 1.00 91.25 71 ARG A CA 1
ATOM 538 C C . ARG A 1 71 ? 7.989 8.160 -23.912 1.00 91.25 71 ARG A C 1
ATOM 540 O O . ARG A 1 71 ? 7.305 9.154 -24.122 1.00 91.25 71 ARG A O 1
ATOM 547 N N . LEU A 1 72 ? 7.731 7.259 -22.968 1.00 91.12 72 LEU A N 1
ATOM 548 C CA . LEU A 1 72 ? 6.521 7.285 -22.154 1.00 91.12 72 LEU A CA 1
ATOM 549 C C . LEU A 1 72 ? 6.325 8.649 -21.480 1.00 91.12 72 LEU A C 1
ATOM 551 O O . LEU A 1 72 ? 5.251 9.234 -21.575 1.00 91.12 72 LEU A O 1
ATOM 555 N N . ARG A 1 73 ? 7.394 9.208 -20.896 1.00 89.25 73 ARG A N 1
ATOM 556 C CA . ARG A 1 73 ? 7.372 10.545 -20.279 1.00 89.25 73 ARG A CA 1
ATOM 557 C C . ARG A 1 73 ? 7.088 11.675 -21.269 1.00 89.25 73 ARG A C 1
ATOM 559 O O . ARG A 1 73 ? 6.500 12.677 -20.892 1.00 89.25 73 ARG A O 1
ATOM 566 N N . LYS A 1 74 ? 7.552 11.563 -22.515 1.00 88.56 74 LYS A N 1
ATOM 567 C CA . LYS A 1 74 ? 7.310 12.586 -23.545 1.00 88.56 74 LYS A CA 1
ATOM 568 C C . LYS A 1 74 ? 5.895 12.511 -24.112 1.00 88.56 74 LYS A C 1
ATOM 570 O O . LYS A 1 74 ? 5.351 13.538 -24.489 1.00 88.56 74 LYS A O 1
ATOM 575 N N . THR A 1 75 ? 5.343 11.306 -24.231 1.00 87.50 75 THR A N 1
ATOM 576 C CA . THR A 1 75 ? 4.041 11.070 -24.868 1.00 87.50 75 THR A CA 1
ATOM 577 C C . THR A 1 75 ? 2.872 11.186 -23.905 1.00 87.50 75 THR A C 1
ATOM 579 O O . THR A 1 75 ? 1.761 11.428 -24.358 1.00 87.50 75 THR A O 1
ATOM 582 N N . LEU A 1 76 ? 3.097 10.979 -22.604 1.00 86.12 76 LEU A N 1
ATOM 583 C CA . L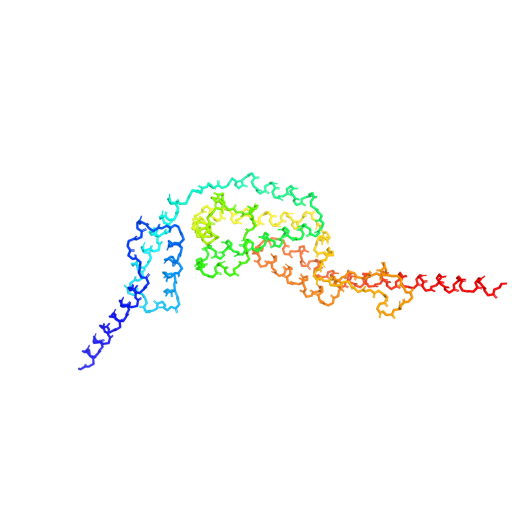EU A 1 76 ? 2.047 11.057 -21.599 1.00 86.12 76 LEU A CA 1
ATOM 584 C C . LEU A 1 76 ? 2.057 12.442 -20.934 1.00 86.12 76 LEU A C 1
ATOM 586 O O . LEU A 1 76 ? 3.028 12.758 -20.244 1.00 86.12 76 LEU A O 1
ATOM 590 N N . PRO A 1 77 ? 1.005 13.265 -21.103 1.00 82.81 77 PRO A N 1
ATOM 591 C CA . PRO A 1 77 ? 0.886 14.532 -20.394 1.00 82.81 77 PRO A CA 1
ATOM 592 C C . PRO A 1 77 ? 0.849 14.270 -18.888 1.00 82.81 77 PRO A C 1
ATOM 594 O O . PRO A 1 77 ? -0.060 13.611 -18.379 1.00 82.81 77 PRO A O 1
ATOM 597 N N . SER A 1 78 ? 1.866 14.755 -18.181 1.00 84.62 78 SER A N 1
ATOM 598 C CA . SER A 1 78 ? 2.012 14.551 -16.743 1.00 84.62 78 SER A CA 1
ATOM 599 C C . 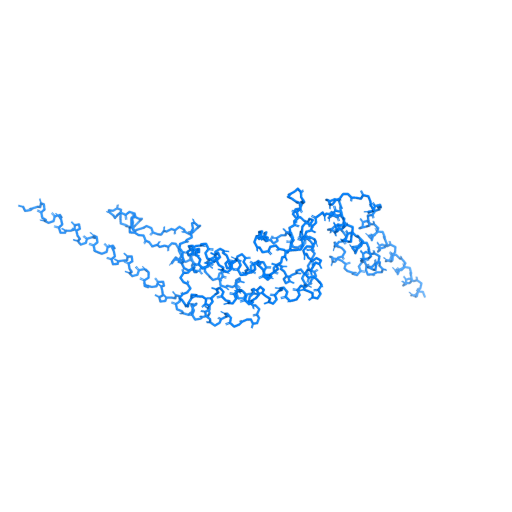SER A 1 78 ? 2.549 15.808 -16.077 1.00 84.62 78 SER A C 1
ATOM 601 O O . SER A 1 78 ? 3.503 16.406 -16.578 1.00 84.62 78 SER A O 1
ATOM 603 N N . GLN A 1 79 ? 1.995 16.158 -14.923 1.00 86.62 79 GLN A N 1
ATOM 604 C CA . GLN A 1 79 ? 2.485 17.238 -14.076 1.00 86.62 79 GLN A CA 1
ATOM 605 C C . GLN A 1 79 ? 2.899 16.671 -12.724 1.00 86.62 79 GLN A C 1
ATOM 607 O O . GLN A 1 79 ? 2.126 15.956 -12.085 1.00 86.62 79 GLN A O 1
ATOM 612 N N . LEU A 1 80 ? 4.124 16.983 -12.295 1.00 84.88 80 LEU A 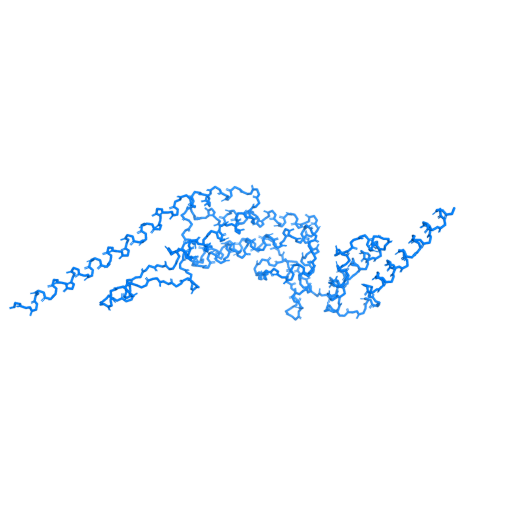N 1
ATOM 613 C CA . LEU A 1 80 ? 4.595 16.613 -10.965 1.00 84.88 80 LEU A CA 1
ATOM 614 C C . LEU A 1 80 ? 3.797 17.401 -9.919 1.00 84.88 80 LEU A C 1
ATOM 616 O O . LEU A 1 80 ? 3.680 18.625 -10.013 1.00 84.88 80 LEU A O 1
ATOM 620 N N . LEU A 1 81 ? 3.236 16.692 -8.947 1.00 86.38 81 LEU A N 1
ATOM 621 C CA . LEU A 1 81 ? 2.488 17.286 -7.849 1.00 86.38 81 LEU A CA 1
ATOM 622 C C . LEU A 1 81 ? 3.445 17.926 -6.841 1.00 86.38 81 LEU A C 1
ATOM 624 O O . LEU A 1 81 ? 4.548 17.435 -6.591 1.00 86.38 81 LEU A O 1
ATOM 628 N N . ASN A 1 82 ? 3.016 19.048 -6.262 1.00 84.50 82 ASN A N 1
ATOM 629 C CA . ASN A 1 82 ? 3.803 19.744 -5.256 1.00 84.50 82 ASN A CA 1
ATOM 630 C C . ASN A 1 82 ? 3.679 19.033 -3.900 1.00 84.50 82 ASN A C 1
ATOM 632 O O . ASN A 1 82 ? 2.656 19.148 -3.223 1.00 84.50 82 ASN A O 1
ATOM 636 N N . VAL A 1 83 ? 4.750 18.351 -3.496 1.00 81.62 83 VAL A N 1
ATOM 637 C CA . VAL A 1 83 ? 4.849 17.629 -2.218 1.00 81.62 83 VAL A CA 1
ATOM 638 C C . VAL A 1 83 ? 4.609 18.557 -1.023 1.00 81.62 83 VAL A C 1
ATOM 640 O O . VAL A 1 83 ? 3.929 18.157 -0.079 1.00 81.62 83 VAL A O 1
ATOM 643 N N . ASP A 1 84 ? 5.095 19.801 -1.092 1.00 81.94 84 ASP A N 1
ATOM 644 C CA . ASP A 1 84 ? 4.994 20.777 0.001 1.00 81.94 84 ASP A CA 1
ATOM 645 C C . ASP A 1 84 ? 3.548 21.232 0.245 1.00 81.94 84 ASP A C 1
ATOM 647 O O . ASP A 1 84 ? 3.217 21.669 1.341 1.00 81.94 84 ASP A O 1
ATOM 651 N N . ALA A 1 85 ? 2.671 21.099 -0.753 1.00 85.94 85 ALA A N 1
ATOM 652 C CA . ALA A 1 85 ? 1.238 21.353 -0.605 1.00 85.94 85 ALA A CA 1
ATOM 653 C C . ALA A 1 85 ? 0.445 20.064 -0.320 1.00 85.94 85 ALA A C 1
ATOM 655 O O . ALA A 1 85 ? -0.531 20.081 0.428 1.00 85.94 85 ALA A O 1
ATOM 656 N N . GLN A 1 86 ? 0.862 18.939 -0.905 1.00 90.44 86 GLN A N 1
ATOM 657 C CA . GLN A 1 86 ? 0.132 17.672 -0.858 1.00 90.44 86 GLN A CA 1
ATOM 658 C C . GLN A 1 86 ? 0.184 16.998 0.517 1.00 90.44 86 GLN A C 1
ATOM 660 O O . GLN A 1 86 ? -0.847 16.536 1.003 1.00 90.44 86 GLN A O 1
ATOM 665 N N . LEU A 1 87 ? 1.359 16.934 1.157 1.00 93.38 87 LEU A N 1
ATOM 666 C CA . LEU A 1 87 ? 1.489 16.240 2.444 1.00 93.38 87 LEU A CA 1
ATOM 667 C C . LEU A 1 87 ? 0.763 16.968 3.588 1.00 93.38 87 LEU A C 1
ATOM 669 O O . LEU A 1 87 ? 0.038 16.289 4.314 1.00 93.38 87 LEU A O 1
ATOM 673 N N . PRO A 1 88 ? 0.839 18.311 3.719 1.00 93.50 88 PRO A N 1
ATOM 674 C CA . PRO A 1 88 ? 0.030 19.027 4.707 1.00 93.50 88 PRO A CA 1
ATOM 675 C C . PRO A 1 88 ? -1.478 18.875 4.474 1.00 93.50 88 PRO A C 1
ATOM 677 O O . PRO A 1 88 ? -2.245 18.769 5.426 1.00 93.50 88 PRO A O 1
ATOM 680 N N . ALA A 1 89 ? -1.925 18.814 3.214 1.00 93.62 89 ALA A N 1
ATOM 681 C CA . ALA A 1 89 ? -3.332 18.557 2.910 1.00 93.62 89 ALA A CA 1
ATOM 682 C C . ALA A 1 89 ? -3.769 17.149 3.353 1.00 93.62 89 ALA A C 1
ATOM 684 O O . ALA A 1 89 ? -4.857 16.991 3.906 1.00 93.62 89 ALA A O 1
ATOM 685 N N . TYR A 1 90 ? -2.918 16.136 3.153 1.00 96.19 90 TYR A N 1
ATOM 686 C CA . TYR A 1 90 ? -3.166 14.772 3.628 1.00 96.19 90 TYR A CA 1
ATOM 687 C C . TYR A 1 90 ? -3.235 14.702 5.159 1.00 96.19 90 TYR A C 1
ATOM 689 O O . TYR A 1 90 ? -4.117 14.050 5.715 1.00 96.19 90 TYR A O 1
ATOM 697 N N . GLU A 1 91 ? -2.333 15.403 5.846 1.00 95.94 91 GLU A N 1
ATOM 698 C CA . GLU A 1 91 ? -2.335 15.519 7.306 1.00 95.94 91 GLU A CA 1
ATOM 699 C C . GLU A 1 91 ? -3.616 16.193 7.818 1.00 95.94 91 GLU A C 1
ATOM 701 O O . GLU A 1 91 ? -4.287 15.660 8.698 1.00 95.94 91 GLU A O 1
ATOM 706 N N . GLN A 1 92 ? -4.045 17.298 7.207 1.00 95.56 92 GLN A N 1
ATOM 707 C CA . GLN A 1 92 ? -5.278 17.984 7.600 1.00 95.56 92 GLN A CA 1
ATOM 708 C C . GLN A 1 92 ? -6.533 17.116 7.400 1.00 95.56 92 GLN A C 1
ATOM 710 O O . GLN A 1 92 ? -7.454 17.130 8.225 1.00 95.56 92 GLN A O 1
ATOM 715 N N . GLN A 1 93 ? -6.574 16.338 6.314 1.00 96.25 93 GLN A N 1
ATOM 716 C CA . GLN A 1 93 ? -7.632 15.350 6.091 1.00 96.25 93 GLN A CA 1
ATOM 717 C C . GLN A 1 93 ? -7.621 14.278 7.182 1.00 96.25 93 GLN A C 1
ATOM 719 O O . GLN A 1 93 ? -8.681 13.918 7.686 1.00 96.25 93 GLN A O 1
ATOM 724 N N . PHE A 1 94 ? -6.439 13.817 7.597 1.00 97.06 94 PHE A N 1
ATOM 725 C CA . PHE A 1 94 ? -6.313 12.850 8.680 1.00 97.06 94 PHE A CA 1
ATOM 726 C C . PHE A 1 94 ? -6.854 13.410 9.996 1.00 97.06 94 PHE A C 1
ATOM 728 O O . PHE A 1 94 ? -7.655 12.742 10.641 1.00 97.06 94 PHE A O 1
ATOM 735 N N . LEU A 1 95 ? -6.497 14.641 10.373 1.00 95.50 95 LEU A N 1
ATOM 736 C CA . LEU A 1 95 ? -6.916 15.249 11.645 1.00 95.50 95 LEU A CA 1
ATOM 737 C C . LEU A 1 95 ? -8.439 15.363 11.797 1.00 95.50 95 LEU A C 1
ATOM 739 O O . LEU A 1 95 ? -8.958 15.257 12.907 1.00 95.50 95 LEU A O 1
ATOM 743 N N . THR A 1 96 ? -9.155 15.548 10.688 1.00 95.94 96 THR A N 1
ATOM 744 C CA . THR A 1 96 ? -10.618 15.718 10.666 1.00 95.94 96 THR A CA 1
ATOM 745 C C . THR A 1 96 ? -11.385 14.433 10.341 1.00 95.94 96 THR A C 1
ATOM 747 O O . THR A 1 96 ? -12.615 14.410 10.419 1.00 95.94 96 THR A O 1
ATOM 750 N N . ALA A 1 97 ? -10.683 13.350 10.001 1.00 96.94 97 ALA A N 1
ATOM 751 C CA . ALA A 1 97 ? -11.279 12.076 9.632 1.00 96.94 97 ALA A CA 1
ATOM 752 C C . ALA A 1 97 ? -11.831 11.294 10.837 1.00 96.94 97 ALA A C 1
ATOM 754 O O . ALA A 1 97 ? -11.345 11.388 11.968 1.00 96.94 97 ALA A O 1
ATOM 755 N N . SER A 1 98 ? -12.828 10.443 10.573 1.00 96.75 98 SER A N 1
ATOM 756 C CA . SER A 1 98 ? -13.301 9.454 11.545 1.00 96.75 98 SER A CA 1
ATOM 757 C C . SER A 1 98 ? -12.224 8.400 11.828 1.00 96.75 98 SER A C 1
ATOM 759 O O . SER A 1 98 ? -11.343 8.156 11.005 1.00 96.75 98 SER A O 1
ATOM 761 N N . LEU A 1 99 ? -12.297 7.733 12.984 1.00 96.19 99 LEU A N 1
ATOM 762 C CA . LEU A 1 99 ? -11.300 6.737 13.398 1.00 96.19 99 LEU A CA 1
ATOM 763 C C . LEU A 1 99 ? -11.062 5.609 12.361 1.00 96.19 99 LEU A C 1
ATOM 765 O O . LEU A 1 99 ? -9.895 5.334 12.074 1.00 96.19 99 LEU A O 1
ATOM 769 N N . PRO A 1 100 ? -12.093 5.002 11.729 1.00 96.00 100 PRO A N 1
ATOM 770 C CA . PRO A 1 100 ? -11.869 4.015 10.667 1.00 96.00 100 PRO A CA 1
ATOM 771 C C . PRO A 1 100 ? -11.161 4.604 9.438 1.00 96.00 100 PRO A C 1
ATOM 773 O O . PRO A 1 100 ? -10.297 3.961 8.841 1.00 96.00 100 PRO A O 1
ATOM 776 N N . VAL A 1 101 ? -11.474 5.852 9.076 1.00 96.56 101 VAL A N 1
ATOM 777 C CA . VAL A 1 101 ? -10.830 6.535 7.945 1.00 96.56 101 VAL A CA 1
ATOM 778 C C . VAL A 1 101 ? -9.376 6.878 8.278 1.00 96.56 101 VAL A C 1
ATOM 780 O O . VAL A 1 101 ? -8.501 6.632 7.450 1.00 96.56 101 VAL A O 1
ATOM 783 N N . LYS A 1 102 ? -9.082 7.334 9.506 1.00 97.50 102 LYS A N 1
ATOM 784 C CA . LYS A 1 102 ? -7.706 7.516 10.001 1.00 97.50 102 LYS A CA 1
ATOM 785 C C . LYS A 1 102 ? -6.888 6.229 9.846 1.00 97.50 102 LYS A C 1
ATOM 787 O O . LYS A 1 102 ? -5.783 6.277 9.303 1.00 97.50 102 LYS A O 1
ATOM 792 N N . ARG A 1 103 ? -7.447 5.070 10.231 1.00 96.81 103 ARG A N 1
ATOM 793 C CA . ARG A 1 103 ? -6.806 3.762 10.007 1.00 96.81 103 ARG A CA 1
ATOM 794 C C . ARG A 1 103 ? -6.496 3.531 8.535 1.00 96.81 103 ARG A C 1
ATOM 796 O O . ARG A 1 103 ? -5.348 3.250 8.198 1.00 96.81 103 ARG A O 1
ATOM 803 N N . GLN A 1 104 ? -7.485 3.686 7.657 1.00 96.25 104 GLN A N 1
ATOM 804 C CA . GLN A 1 104 ? -7.290 3.466 6.224 1.00 96.25 104 GLN A CA 1
ATOM 805 C C . GLN A 1 104 ? -6.211 4.386 5.641 1.00 96.25 104 GLN A C 1
ATOM 807 O O . GLN A 1 104 ? -5.397 3.942 4.829 1.00 96.25 104 GLN A O 1
ATOM 812 N N . MET A 1 105 ? -6.163 5.647 6.070 1.00 97.44 105 MET A N 1
ATOM 813 C CA . MET A 1 105 ? -5.148 6.608 5.640 1.00 97.44 105 MET A CA 1
ATOM 814 C C . MET A 1 105 ? -3.738 6.194 6.080 1.00 97.44 105 MET A C 1
ATOM 816 O O . MET A 1 105 ? -2.808 6.264 5.275 1.00 97.44 105 MET A O 1
ATOM 820 N N . VAL A 1 106 ? -3.560 5.723 7.318 1.00 96.56 106 VAL A N 1
ATOM 821 C CA . VAL A 1 106 ? -2.255 5.240 7.806 1.00 96.56 106 VAL A CA 1
ATOM 822 C C . VAL A 1 106 ? -1.819 3.981 7.057 1.00 96.56 106 VAL A C 1
ATOM 824 O O . VAL A 1 106 ? -0.683 3.914 6.586 1.00 96.56 106 VAL A O 1
ATOM 827 N N . LEU A 1 107 ? -2.718 3.009 6.873 1.00 96.81 107 LEU A N 1
ATOM 828 C CA . LEU A 1 107 ? -2.415 1.769 6.147 1.00 96.81 107 LEU A CA 1
ATOM 829 C C . LEU A 1 107 ? -2.095 2.031 4.670 1.00 96.81 107 LEU A C 1
ATOM 831 O O . LEU A 1 107 ? -1.135 1.479 4.133 1.00 96.81 107 LEU A O 1
ATOM 835 N N . SER A 1 108 ? -2.844 2.924 4.020 1.00 97.06 108 SER A N 1
ATOM 836 C CA . SER A 1 108 ? -2.601 3.298 2.622 1.00 97.06 108 SER A CA 1
ATOM 837 C C . SER A 1 108 ? -1.268 4.032 2.453 1.00 97.06 108 SER A C 1
ATOM 839 O O . SER A 1 108 ? -0.546 3.799 1.478 1.00 97.06 108 SER A O 1
ATOM 841 N N . LEU A 1 109 ? -0.901 4.883 3.417 1.00 97.25 109 LEU A N 1
ATOM 842 C CA . LEU A 1 109 ? 0.403 5.542 3.451 1.00 97.25 109 LEU A CA 1
ATOM 843 C C . LEU A 1 109 ? 1.539 4.533 3.661 1.00 97.25 109 LEU A C 1
ATOM 845 O O . LEU A 1 109 ? 2.526 4.577 2.927 1.00 97.25 109 LEU A O 1
ATOM 849 N N . ALA A 1 110 ? 1.389 3.592 4.596 1.00 97.00 110 ALA A N 1
ATOM 850 C CA . ALA A 1 110 ? 2.361 2.526 4.836 1.00 97.00 110 ALA A CA 1
ATOM 851 C C . ALA A 1 110 ? 2.579 1.660 3.580 1.00 97.00 110 ALA A C 1
ATOM 853 O O . ALA A 1 110 ? 3.711 1.434 3.148 1.00 97.00 110 ALA A O 1
ATOM 854 N N . GLN A 1 111 ? 1.498 1.255 2.915 1.00 97.44 111 GLN A N 1
ATOM 855 C CA . GLN A 1 111 ? 1.573 0.495 1.670 1.00 97.44 111 GLN A CA 1
ATOM 856 C C . GLN A 1 111 ? 2.214 1.296 0.526 1.00 97.44 111 GLN A C 1
ATOM 858 O O . GLN A 1 111 ? 2.985 0.752 -0.277 1.00 97.44 111 GLN A O 1
ATOM 863 N N . THR A 1 112 ? 1.932 2.600 0.460 1.00 96.69 112 THR A N 1
ATOM 864 C CA . THR A 1 112 ? 2.569 3.508 -0.499 1.00 96.69 112 THR A CA 1
ATOM 865 C C . THR A 1 112 ? 4.068 3.596 -0.235 1.00 96.69 112 THR A C 1
ATOM 867 O O . THR A 1 112 ? 4.843 3.422 -1.170 1.00 96.69 112 THR A O 1
ATOM 870 N N . LEU A 1 113 ? 4.495 3.768 1.019 1.00 96.31 113 LEU A N 1
ATOM 871 C CA . LEU A 1 113 ? 5.907 3.771 1.416 1.00 96.31 113 LEU A CA 1
ATOM 872 C C . LEU A 1 113 ? 6.635 2.501 0.961 1.00 96.31 113 LEU A C 1
ATOM 874 O O . LEU A 1 113 ? 7.665 2.601 0.298 1.00 96.31 113 LEU A O 1
ATOM 878 N N . LEU A 1 114 ? 6.072 1.316 1.217 1.00 96.62 114 LEU A N 1
ATOM 879 C CA . LEU A 1 114 ? 6.665 0.047 0.771 1.00 96.62 114 LEU A CA 1
ATOM 880 C C . LEU A 1 114 ? 6.755 -0.061 -0.752 1.00 96.62 114 LEU A C 1
ATOM 882 O O . LEU A 1 114 ? 7.733 -0.577 -1.291 1.00 96.62 114 LEU A O 1
ATOM 886 N N . THR A 1 115 ? 5.737 0.421 -1.461 1.00 97.00 115 THR A N 1
ATOM 887 C CA . THR A 1 115 ? 5.715 0.422 -2.929 1.00 97.00 115 THR A CA 1
ATOM 888 C C . THR A 1 115 ? 6.762 1.385 -3.492 1.00 97.00 115 THR A C 1
ATOM 890 O O . THR A 1 115 ? 7.497 1.030 -4.410 1.00 97.00 115 THR A O 1
ATOM 893 N N . ARG A 1 116 ? 6.893 2.578 -2.904 1.00 96.00 116 ARG A N 1
ATOM 894 C CA . ARG A 1 116 ? 7.882 3.603 -3.270 1.00 96.00 116 ARG A CA 1
ATOM 895 C C . ARG A 1 116 ? 9.310 3.148 -2.956 1.00 96.00 116 ARG A C 1
ATOM 897 O O . ARG A 1 116 ? 10.204 3.387 -3.762 1.00 96.00 116 ARG A O 1
ATOM 904 N N . GLN A 1 117 ? 9.521 2.454 -1.840 1.00 95.81 117 GLN A N 1
ATOM 905 C CA . GLN A 1 117 ? 10.797 1.820 -1.513 1.00 95.81 117 GLN A CA 1
ATOM 906 C C . GLN A 1 117 ? 11.148 0.743 -2.550 1.00 95.81 117 GLN A C 1
ATOM 908 O O . GLN A 1 117 ? 12.222 0.796 -3.136 1.00 95.81 117 GLN A O 1
ATOM 913 N N . ALA A 1 118 ? 10.211 -0.148 -2.893 1.00 96.62 118 ALA A N 1
ATOM 914 C CA . ALA A 1 118 ? 10.432 -1.155 -3.933 1.00 96.62 118 ALA A CA 1
ATOM 915 C C . ALA A 1 118 ? 10.753 -0.537 -5.310 1.00 96.62 118 ALA A C 1
ATOM 917 O O . ALA A 1 118 ? 11.611 -1.046 -6.027 1.00 96.62 118 ALA A O 1
ATOM 918 N N . MET A 1 119 ? 10.116 0.584 -5.674 1.00 96.50 119 MET A N 1
ATOM 919 C CA . MET A 1 119 ? 10.466 1.336 -6.888 1.00 96.50 119 MET A CA 1
ATOM 920 C C . MET A 1 119 ? 11.930 1.794 -6.877 1.00 96.50 119 MET A C 1
ATOM 922 O O . MET A 1 119 ? 12.614 1.682 -7.897 1.00 96.50 119 MET A O 1
ATOM 926 N N . ARG A 1 120 ? 12.406 2.303 -5.730 1.00 94.56 120 ARG A N 1
ATOM 927 C CA . ARG A 1 120 ? 13.798 2.740 -5.537 1.00 94.56 120 ARG A CA 1
ATOM 928 C C . ARG A 1 120 ? 14.785 1.585 -5.584 1.00 94.56 120 ARG A C 1
ATOM 930 O O . ARG A 1 120 ? 15.858 1.747 -6.152 1.00 94.56 120 ARG A O 1
ATOM 937 N N . ASP A 1 121 ? 14.394 0.439 -5.043 1.00 94.12 121 ASP A N 1
ATOM 938 C CA . ASP A 1 121 ? 15.211 -0.775 -5.002 1.00 94.12 121 ASP A CA 1
ATOM 939 C C . ASP A 1 121 ? 15.229 -1.528 -6.346 1.00 94.12 121 ASP A C 1
ATOM 941 O O . ASP A 1 121 ? 15.808 -2.606 -6.450 1.00 94.12 121 ASP A O 1
ATOM 945 N N . GLY A 1 122 ? 14.621 -0.961 -7.395 1.00 93.06 122 GLY A N 1
ATOM 946 C CA . GLY A 1 122 ? 14.685 -1.498 -8.753 1.00 93.06 122 GLY A CA 1
ATOM 947 C C . GLY A 1 122 ? 13.663 -2.594 -9.051 1.00 93.06 122 GLY A C 1
ATOM 948 O O . GLY A 1 122 ? 13.870 -3.368 -9.981 1.00 93.06 122 GLY A O 1
ATOM 949 N N . ALA A 1 123 ? 12.557 -2.671 -8.303 1.00 95.56 123 ALA A N 1
ATOM 950 C CA . ALA A 1 123 ? 11.485 -3.613 -8.613 1.00 95.56 123 ALA A CA 1
ATOM 951 C C . ALA A 1 123 ? 10.952 -3.413 -10.045 1.00 95.56 123 ALA A C 1
ATOM 953 O O . ALA A 1 123 ? 10.773 -2.281 -10.516 1.00 95.56 123 ALA A O 1
ATOM 954 N N . THR A 1 124 ? 10.672 -4.529 -10.721 1.00 94.88 124 THR A N 1
ATOM 955 C CA . THR A 1 124 ? 10.091 -4.535 -12.068 1.00 94.88 124 THR A CA 1
ATOM 956 C C . THR A 1 124 ? 8.672 -3.975 -12.044 1.00 94.88 124 THR A C 1
ATOM 958 O O . THR A 1 124 ? 7.965 -4.044 -11.033 1.00 94.88 124 THR A O 1
ATOM 961 N N . LEU A 1 125 ? 8.220 -3.434 -13.171 1.00 94.94 125 LEU A N 1
ATOM 962 C CA . LEU A 1 125 ? 6.861 -2.941 -13.338 1.00 94.94 125 LEU A CA 1
ATOM 963 C C . LEU A 1 125 ? 5.831 -4.058 -13.123 1.00 94.94 125 LEU A C 1
ATOM 965 O O . LEU A 1 125 ? 4.795 -3.817 -12.508 1.00 94.94 125 LEU A O 1
ATOM 969 N N . ALA A 1 126 ? 6.156 -5.290 -13.530 1.00 93.88 126 ALA A N 1
ATOM 970 C CA . ALA A 1 126 ? 5.347 -6.472 -13.240 1.00 93.88 126 ALA A CA 1
ATOM 971 C C . ALA A 1 126 ? 5.228 -6.740 -11.729 1.00 93.88 126 ALA A C 1
ATOM 973 O O . ALA A 1 126 ? 4.118 -6.880 -11.222 1.00 93.88 126 ALA A O 1
ATOM 974 N N . ALA A 1 127 ? 6.329 -6.725 -10.974 1.00 94.94 127 ALA A N 1
ATOM 975 C CA . ALA A 1 127 ? 6.275 -6.918 -9.523 1.00 94.94 127 ALA A CA 1
ATOM 976 C C . ALA A 1 127 ? 5.519 -5.782 -8.811 1.00 94.94 127 ALA A C 1
ATOM 978 O O . ALA A 1 127 ? 4.761 -6.019 -7.871 1.00 94.94 127 ALA A O 1
ATOM 979 N N . LEU A 1 128 ? 5.697 -4.539 -9.266 1.00 95.69 128 LEU A N 1
ATOM 980 C CA . LEU A 1 128 ? 4.981 -3.384 -8.725 1.00 95.69 128 LEU A CA 1
ATOM 981 C C . LEU A 1 128 ? 3.483 -3.415 -9.056 1.00 95.69 128 LEU A C 1
ATOM 983 O O . LEU A 1 128 ? 2.690 -2.929 -8.257 1.00 95.69 128 LEU A O 1
ATOM 987 N N . SER A 1 129 ? 3.090 -4.002 -10.190 1.00 93.06 129 SER A N 1
ATOM 988 C CA . SER A 1 129 ? 1.686 -4.120 -10.608 1.00 93.06 129 SER A CA 1
ATOM 989 C C . SER A 1 129 ? 0.835 -5.003 -9.694 1.00 93.06 129 SER A C 1
ATOM 991 O O . SER A 1 129 ? -0.379 -4.830 -9.637 1.00 93.06 129 SER A O 1
ATOM 993 N N . LEU A 1 130 ? 1.473 -5.920 -8.961 1.00 94.38 130 LEU A N 1
ATOM 994 C CA . LEU A 1 130 ? 0.823 -6.808 -7.996 1.00 94.38 130 LEU A CA 1
ATOM 995 C C . LEU A 1 130 ? 0.623 -6.148 -6.626 1.00 94.38 130 LEU A C 1
ATOM 997 O O . LEU A 1 130 ? -0.027 -6.719 -5.752 1.00 94.38 130 LEU A O 1
ATOM 1001 N N . ARG A 1 131 ? 1.207 -4.965 -6.404 1.00 94.06 131 ARG A N 1
ATOM 1002 C CA . ARG A 1 131 ? 1.041 -4.223 -5.154 1.00 94.06 131 ARG A CA 1
ATOM 1003 C C . ARG A 1 131 ? -0.285 -3.455 -5.164 1.00 94.06 131 ARG A C 1
ATOM 1005 O O . ARG A 1 131 ? -0.758 -3.065 -6.231 1.00 94.06 131 ARG A O 1
ATOM 1012 N N . PRO A 1 132 ? -0.867 -3.178 -3.985 1.00 93.19 132 PRO A N 1
ATOM 1013 C CA . PRO A 1 132 ? -2.040 -2.324 -3.873 1.00 93.19 132 PRO A CA 1
ATOM 1014 C C . PRO A 1 132 ? -1.854 -0.974 -4.572 1.00 93.19 132 PRO A C 1
ATOM 1016 O O . PRO A 1 132 ? -0.766 -0.389 -4.564 1.00 93.19 132 PRO A O 1
ATOM 1019 N N . ALA A 1 133 ? -2.940 -0.473 -5.159 1.00 90.81 133 ALA A N 1
ATOM 1020 C CA . ALA A 1 133 ? -2.934 0.793 -5.871 1.00 90.81 133 ALA A CA 1
ATOM 1021 C C . ALA A 1 133 ? -2.588 1.960 -4.934 1.00 90.81 133 ALA A C 1
ATOM 1023 O O . ALA A 1 133 ? -3.114 2.072 -3.828 1.00 90.81 133 ALA A O 1
ATOM 1024 N N . ILE A 1 134 ? -1.727 2.861 -5.409 1.00 92.62 134 ILE A N 1
ATOM 1025 C CA . ILE A 1 134 ? -1.386 4.085 -4.683 1.00 92.62 134 ILE A CA 1
ATOM 1026 C C . ILE A 1 134 ? -2.595 5.037 -4.745 1.00 92.62 134 ILE A C 1
ATOM 1028 O O . ILE A 1 134 ? -3.042 5.342 -5.862 1.00 92.62 134 ILE A O 1
ATOM 1032 N N . PRO A 1 135 ? -3.117 5.516 -3.599 1.00 91.81 135 PRO A N 1
ATOM 1033 C CA . PRO A 1 135 ? -4.211 6.483 -3.572 1.00 91.81 135 PRO A CA 1
ATOM 1034 C C . PRO A 1 135 ? -3.831 7.771 -4.296 1.00 91.81 135 PRO A C 1
ATOM 1036 O O . PRO A 1 135 ? -2.684 8.210 -4.205 1.00 91.81 135 PRO A O 1
ATOM 1039 N N . ASP A 1 136 ? -4.795 8.418 -4.952 1.00 89.06 136 ASP A N 1
ATOM 1040 C CA . ASP A 1 136 ? -4.548 9.655 -5.706 1.00 89.06 136 ASP A CA 1
ATOM 1041 C C . ASP A 1 136 ? -3.928 10.763 -4.842 1.00 89.06 136 ASP A C 1
ATOM 1043 O O . ASP A 1 136 ? -3.009 11.454 -5.282 1.00 89.06 136 ASP A O 1
ATOM 1047 N N . ALA A 1 137 ? -4.323 10.844 -3.568 1.00 91.00 137 ALA A N 1
ATOM 1048 C CA . ALA A 1 137 ? -3.772 11.794 -2.603 1.00 91.00 137 ALA A CA 1
ATOM 1049 C C . ALA A 1 137 ? -2.267 11.606 -2.317 1.00 91.00 137 ALA A C 1
ATOM 1051 O O . ALA A 1 137 ? -1.639 12.525 -1.802 1.00 91.00 137 ALA A O 1
ATOM 1052 N N . LEU A 1 138 ? -1.678 10.457 -2.670 1.00 93.06 138 LEU A N 1
ATOM 1053 C CA . LEU A 1 138 ? -0.260 10.115 -2.473 1.00 93.06 138 LEU A CA 1
ATOM 1054 C C . LEU A 1 138 ? 0.487 9.861 -3.803 1.00 93.06 138 LEU A C 1
ATOM 1056 O O . LEU A 1 138 ? 1.604 9.321 -3.825 1.00 93.06 138 LEU A O 1
ATOM 1060 N N . ARG A 1 139 ? -0.129 10.210 -4.939 1.00 92.00 139 ARG A N 1
ATOM 1061 C CA . ARG A 1 139 ? 0.511 10.130 -6.260 1.00 92.00 139 ARG A CA 1
ATOM 1062 C C . ARG A 1 139 ? 1.578 11.207 -6.412 1.00 92.00 139 ARG A C 1
ATOM 1064 O O . ARG A 1 139 ? 1.469 12.278 -5.829 1.00 92.00 139 ARG A O 1
ATOM 1071 N N . LEU A 1 140 ? 2.592 10.918 -7.226 1.00 89.62 140 LEU A N 1
ATOM 1072 C CA . LEU A 1 140 ? 3.630 11.893 -7.589 1.00 89.62 140 LEU A CA 1
ATOM 1073 C C . LEU A 1 140 ? 3.215 12.751 -8.778 1.00 89.62 140 LEU A C 1
ATOM 1075 O O . LEU A 1 140 ? 3.642 13.894 -8.896 1.00 89.62 140 LEU A O 1
ATOM 1079 N N . TYR A 1 141 ? 2.405 12.188 -9.671 1.00 87.19 141 TYR A N 1
ATOM 1080 C CA . TYR A 1 141 ? 1.974 12.850 -10.889 1.00 87.19 141 TYR A CA 1
ATOM 1081 C C . TYR A 1 141 ? 0.460 12.970 -10.933 1.00 87.19 141 TYR A C 1
ATOM 1083 O O . TYR A 1 141 ? -0.256 12.001 -10.679 1.00 87.19 141 TYR A O 1
ATOM 1091 N N . SER A 1 142 ? 0.001 14.135 -11.377 1.00 85.31 142 SER A N 1
ATOM 1092 C CA . SER A 1 142 ? -1.264 14.234 -12.089 1.00 85.31 142 SER A CA 1
ATOM 1093 C C . SER A 1 142 ? -1.007 13.822 -13.535 1.00 85.31 142 SER A C 1
ATOM 1095 O O . SER A 1 142 ? -0.109 14.353 -14.191 1.00 85.31 142 SER A O 1
ATOM 1097 N N . VAL A 1 143 ? -1.749 12.836 -14.016 1.00 82.56 143 VAL A N 1
ATOM 1098 C CA . VAL A 1 143 ? -1.699 12.341 -15.398 1.00 82.56 143 VAL A CA 1
ATOM 1099 C C . VAL A 1 143 ? -3.112 12.302 -15.941 1.00 82.56 143 VAL A C 1
ATOM 1101 O O . VAL A 1 143 ? -4.064 12.183 -15.169 1.00 82.56 143 VAL A O 1
ATOM 1104 N N . ASP A 1 144 ? -3.221 12.360 -17.266 1.00 80.94 144 ASP A N 1
ATOM 1105 C CA . ASP A 1 144 ? -4.487 12.190 -17.976 1.00 80.94 144 ASP A CA 1
ATOM 1106 C C . ASP A 1 144 ? -5.291 10.999 -17.396 1.00 80.94 144 ASP A C 1
ATOM 1108 O O . ASP A 1 144 ? -4.733 9.903 -17.247 1.00 80.94 144 ASP A O 1
ATOM 1112 N N . PRO A 1 145 ? -6.577 11.181 -17.037 1.00 76.75 145 PRO A N 1
ATOM 1113 C CA . PRO A 1 145 ? -7.424 10.104 -16.524 1.00 76.75 145 PRO A CA 1
ATOM 1114 C C . PRO A 1 145 ? -7.527 8.887 -17.453 1.00 76.75 145 PRO A C 1
ATOM 1116 O O . PRO A 1 145 ? -7.747 7.779 -16.973 1.00 76.75 145 PRO A O 1
ATOM 1119 N N . SER A 1 146 ? -7.341 9.072 -18.764 1.00 79.19 146 SER A N 1
ATOM 1120 C CA . SER A 1 146 ? -7.330 7.994 -19.763 1.00 79.19 146 SER A CA 1
ATOM 1121 C C . SER A 1 146 ? -6.035 7.167 -19.773 1.00 79.19 146 SER A C 1
ATOM 1123 O O . SER A 1 146 ? -5.953 6.137 -20.447 1.00 79.19 146 SER A O 1
ATOM 1125 N N . ALA A 1 147 ? -5.011 7.587 -19.024 1.00 82.31 147 ALA A N 1
ATOM 1126 C CA . ALA A 1 147 ? -3.745 6.880 -18.928 1.00 82.31 147 ALA A CA 1
ATOM 1127 C C . ALA A 1 147 ? -3.901 5.527 -18.221 1.00 82.31 147 ALA A C 1
ATOM 1129 O O . ALA A 1 147 ? -4.453 5.437 -17.124 1.00 82.31 147 ALA A O 1
ATOM 1130 N N . SER A 1 148 ? -3.307 4.480 -18.799 1.00 86.81 148 SER A N 1
ATOM 1131 C CA . SER A 1 148 ? -3.234 3.166 -18.151 1.00 86.81 148 SER A CA 1
ATOM 1132 C C . SER A 1 148 ? -2.570 3.259 -16.760 1.00 86.81 148 SER A C 1
ATOM 1134 O O . SER A 1 148 ? -1.547 3.945 -16.618 1.00 86.81 148 SER A O 1
ATOM 1136 N N . PRO A 1 149 ? -3.069 2.526 -15.742 1.00 88.31 149 PRO A N 1
ATOM 1137 C CA . PRO A 1 149 ? -2.454 2.466 -14.414 1.00 88.31 149 PRO A CA 1
ATOM 1138 C C . PRO A 1 149 ? -0.967 2.097 -14.446 1.00 88.31 149 PRO A C 1
ATOM 1140 O O . PRO A 1 149 ? -0.179 2.636 -13.669 1.00 88.31 149 PRO A O 1
ATOM 1143 N N . TYR A 1 150 ? -0.562 1.233 -15.379 1.00 91.56 150 TYR A N 1
ATOM 1144 C CA . TYR A 1 150 ? 0.829 0.813 -15.547 1.00 91.56 150 TYR A CA 1
ATOM 1145 C C . TYR A 1 150 ? 1.709 1.910 -16.151 1.00 91.56 150 TYR A C 1
ATOM 1147 O O . TYR A 1 150 ? 2.867 2.049 -15.765 1.00 91.56 150 TYR A O 1
ATOM 1155 N N . ALA A 1 151 ? 1.158 2.736 -17.044 1.00 91.38 151 ALA A N 1
ATOM 1156 C CA . ALA A 1 151 ? 1.870 3.885 -17.598 1.00 91.38 151 ALA A CA 1
ATOM 1157 C C . ALA A 1 151 ? 2.158 4.919 -16.503 1.00 91.38 151 ALA A C 1
ATOM 1159 O O . ALA A 1 151 ? 3.287 5.395 -16.369 1.00 91.38 151 ALA A O 1
ATOM 1160 N N . ARG A 1 152 ? 1.157 5.196 -15.656 1.00 91.44 152 ARG A N 1
ATOM 1161 C CA . ARG A 1 152 ? 1.321 6.030 -14.457 1.00 91.44 152 ARG A CA 1
ATOM 1162 C C . ARG A 1 152 ? 2.374 5.440 -13.517 1.00 91.44 152 ARG A C 1
ATOM 1164 O O . ARG A 1 152 ? 3.280 6.151 -13.093 1.00 91.44 152 ARG A O 1
ATOM 1171 N N . LEU A 1 153 ? 2.286 4.141 -13.229 1.00 93.50 153 LEU A N 1
ATOM 1172 C CA . LEU A 1 153 ? 3.210 3.437 -12.340 1.00 93.50 153 LEU A CA 1
ATOM 1173 C C . LEU A 1 153 ? 4.660 3.473 -12.850 1.00 93.50 153 LEU A C 1
ATOM 1175 O O . LEU A 1 153 ? 5.576 3.683 -12.059 1.00 93.50 153 LEU A O 1
ATOM 1179 N N . ALA A 1 154 ? 4.870 3.334 -14.161 1.00 93.69 154 ALA A N 1
ATOM 1180 C CA . ALA A 1 154 ? 6.188 3.423 -14.783 1.00 93.69 154 ALA A CA 1
ATOM 1181 C C . ALA A 1 154 ? 6.803 4.828 -14.653 1.00 93.69 154 ALA A C 1
ATOM 1183 O O . ALA A 1 154 ? 7.975 4.946 -14.291 1.00 93.69 154 ALA A O 1
ATOM 1184 N N . LEU A 1 155 ? 6.020 5.895 -14.879 1.00 92.06 155 LEU A N 1
ATOM 1185 C CA . LEU A 1 155 ? 6.488 7.273 -14.661 1.00 92.06 155 LEU A CA 1
ATOM 1186 C C . LEU A 1 155 ? 6.863 7.524 -13.202 1.00 92.06 155 LEU A C 1
ATOM 1188 O O . LEU A 1 155 ? 7.920 8.080 -12.909 1.00 92.06 155 LEU A O 1
ATOM 1192 N N . GLU A 1 156 ? 6.008 7.084 -12.286 1.00 93.62 156 GLU A N 1
ATOM 1193 C CA . GLU A 1 156 ? 6.244 7.227 -10.858 1.00 93.62 156 GLU A CA 1
ATOM 1194 C C . GLU A 1 156 ? 7.478 6.457 -10.379 1.00 93.62 156 GLU A C 1
ATOM 1196 O O . GLU A 1 156 ? 8.270 6.989 -9.602 1.00 93.62 156 GLU A O 1
ATOM 1201 N N . ARG A 1 157 ? 7.679 5.224 -10.862 1.00 94.94 157 ARG A N 1
ATOM 1202 C CA . ARG A 1 157 ? 8.870 4.425 -10.553 1.00 94.94 157 ARG A CA 1
ATOM 1203 C C . ARG A 1 157 ? 10.138 5.141 -11.005 1.00 94.94 157 ARG A C 1
ATOM 1205 O O . ARG A 1 157 ? 11.084 5.248 -10.227 1.00 94.94 157 ARG A O 1
ATOM 1212 N N . ARG A 1 158 ? 10.137 5.675 -12.228 1.00 91.94 158 ARG A N 1
ATOM 1213 C CA . ARG A 1 158 ? 11.262 6.440 -12.769 1.00 91.94 158 ARG A CA 1
ATOM 1214 C C . ARG A 1 158 ? 11.587 7.666 -11.912 1.00 91.94 158 ARG A C 1
ATOM 1216 O O . ARG A 1 158 ? 12.759 7.948 -11.676 1.00 91.94 158 ARG A O 1
ATOM 1223 N N . GLU A 1 159 ? 10.579 8.411 -11.462 1.00 91.88 159 GLU A N 1
ATOM 1224 C CA . GLU A 1 159 ? 10.798 9.561 -10.575 1.00 91.88 159 GLU A CA 1
ATOM 1225 C C . GLU A 1 159 ? 11.353 9.121 -9.220 1.00 91.88 159 GLU A C 1
ATOM 1227 O O . GLU A 1 159 ? 12.319 9.695 -8.719 1.00 91.88 159 GLU A O 1
ATOM 1232 N N . MET A 1 160 ? 10.826 8.031 -8.661 1.00 94.56 160 MET A N 1
ATOM 1233 C CA . MET A 1 160 ? 11.340 7.485 -7.411 1.00 94.56 160 MET A CA 1
ATOM 1234 C C . MET A 1 160 ? 12.796 7.040 -7.506 1.00 94.56 160 MET A C 1
ATOM 1236 O O . MET A 1 160 ? 13.511 7.185 -6.521 1.00 94.56 160 MET A O 1
ATOM 1240 N N . GLN A 1 161 ? 13.262 6.552 -8.655 1.00 93.25 161 GLN A N 1
ATOM 1241 C CA . GLN A 1 161 ? 14.658 6.146 -8.864 1.00 93.25 161 GLN A CA 1
ATOM 1242 C C . GLN A 1 161 ? 15.640 7.326 -8.984 1.00 93.25 161 GLN A C 1
ATOM 1244 O O . GLN A 1 161 ? 16.851 7.131 -8.879 1.00 93.25 161 GLN A O 1
ATOM 1249 N N . GLN A 1 162 ? 15.156 8.560 -9.144 1.00 90.88 162 GLN A N 1
ATOM 1250 C CA . GLN A 1 162 ? 16.006 9.752 -9.130 1.00 90.88 162 GLN A CA 1
ATOM 1251 C C . GLN A 1 162 ? 16.436 10.139 -7.696 1.00 90.88 162 GLN A C 1
ATOM 1253 O O . GLN A 1 162 ? 15.845 9.691 -6.703 1.00 90.88 162 GLN A O 1
ATOM 1258 N N . PRO A 1 163 ? 17.457 11.010 -7.536 1.00 88.69 163 PRO A N 1
ATOM 1259 C CA . PRO A 1 163 ? 17.856 11.523 -6.222 1.00 88.69 163 PRO A CA 1
ATOM 1260 C C . PRO A 1 163 ? 16.735 12.271 -5.475 1.00 88.69 163 PRO A C 1
ATOM 1262 O O . PRO A 1 163 ? 16.693 12.261 -4.245 1.00 88.69 163 PRO A O 1
ATOM 1265 N N . THR A 1 164 ? 15.809 12.906 -6.200 1.00 86.81 164 THR A N 1
ATOM 1266 C CA . THR A 1 164 ? 14.599 13.558 -5.659 1.00 86.81 164 THR A CA 1
ATOM 1267 C C . THR A 1 164 ? 13.674 12.567 -4.953 1.00 86.81 164 THR A C 1
ATOM 1269 O O . THR A 1 164 ? 13.152 12.882 -3.883 1.00 86.81 164 THR A O 1
ATOM 1272 N N . GLY A 1 165 ? 13.560 11.338 -5.464 1.00 90.69 165 GLY A N 1
ATOM 1273 C CA . GLY A 1 165 ? 12.753 10.280 -4.858 1.00 90.69 165 GLY A CA 1
ATOM 1274 C C . GLY A 1 165 ? 13.166 9.922 -3.426 1.00 90.69 165 GLY A C 1
ATOM 1275 O O . GLY A 1 165 ? 12.311 9.585 -2.612 1.00 90.69 165 GLY A O 1
ATOM 1276 N N . ALA A 1 166 ? 14.449 10.060 -3.067 1.00 90.88 166 ALA A N 1
ATOM 1277 C CA . ALA A 1 166 ? 14.917 9.810 -1.699 1.00 90.88 166 ALA A CA 1
ATOM 1278 C C . ALA A 1 166 ? 14.352 10.843 -0.714 1.00 90.88 166 ALA A C 1
ATOM 1280 O O . ALA A 1 166 ? 13.932 10.499 0.391 1.00 90.88 166 ALA A O 1
ATOM 1281 N N . ARG A 1 167 ? 14.308 12.114 -1.136 1.00 90.06 167 ARG A N 1
ATOM 1282 C CA . ARG A 1 167 ? 13.726 13.209 -0.350 1.00 90.06 167 ARG A CA 1
ATOM 1283 C C . ARG A 1 167 ? 12.223 13.026 -0.186 1.00 90.06 167 ARG A C 1
ATOM 1285 O O . ARG A 1 167 ? 11.720 13.186 0.922 1.00 90.06 167 ARG A O 1
ATOM 1292 N N . HIS A 1 168 ? 11.531 12.633 -1.255 1.00 91.06 168 HIS A N 1
ATOM 1293 C CA . HIS A 1 168 ? 10.102 12.343 -1.192 1.00 91.06 168 HIS A CA 1
ATOM 1294 C C . HIS A 1 168 ? 9.796 11.184 -0.234 1.00 91.06 168 HIS A C 1
ATOM 1296 O O . HIS A 1 168 ? 8.936 11.311 0.633 1.00 91.06 168 HIS A O 1
ATOM 1302 N N . LEU A 1 169 ? 10.553 10.085 -0.315 1.00 92.88 169 LEU A N 1
ATOM 1303 C CA . LEU A 1 169 ? 10.382 8.956 0.596 1.00 92.88 169 LEU A CA 1
ATOM 1304 C C . LEU A 1 169 ? 10.611 9.360 2.061 1.00 92.88 169 LEU A C 1
ATOM 1306 O O . LEU A 1 169 ? 9.820 9.009 2.934 1.00 92.88 169 LEU A O 1
ATOM 1310 N N . ALA A 1 170 ? 11.653 10.151 2.334 1.00 91.88 170 ALA A N 1
ATOM 1311 C CA . ALA A 1 170 ? 11.907 10.672 3.675 1.00 91.88 170 ALA A CA 1
ATOM 1312 C C . ALA A 1 170 ? 10.755 11.556 4.189 1.00 91.88 170 ALA A C 1
ATOM 1314 O O . ALA A 1 170 ? 10.410 11.480 5.368 1.00 91.88 170 ALA A O 1
ATOM 1315 N N . ALA A 1 171 ? 10.138 12.365 3.321 1.00 92.31 171 ALA A N 1
ATOM 1316 C CA . ALA A 1 171 ? 8.970 13.171 3.673 1.00 92.31 171 ALA A CA 1
ATOM 1317 C C . ALA A 1 171 ? 7.754 12.294 4.025 1.00 92.31 171 ALA A C 1
ATOM 1319 O O . ALA A 1 171 ? 7.111 12.532 5.045 1.00 92.31 171 ALA A O 1
ATOM 1320 N N . LEU A 1 172 ? 7.500 11.226 3.261 1.00 94.25 172 LEU A N 1
ATOM 1321 C CA . LEU A 1 172 ? 6.440 10.261 3.569 1.00 94.25 172 LEU A CA 1
ATOM 1322 C C . LEU A 1 172 ? 6.684 9.516 4.893 1.00 94.25 172 LEU A C 1
ATOM 1324 O O . LEU A 1 172 ? 5.742 9.315 5.655 1.00 94.25 172 LEU A O 1
ATOM 1328 N N . HIS A 1 173 ? 7.929 9.144 5.213 1.00 94.06 173 HIS A N 1
ATOM 1329 C CA . HIS A 1 173 ? 8.249 8.529 6.510 1.00 94.06 173 HIS A CA 1
ATOM 1330 C C . HIS A 1 173 ? 7.982 9.484 7.679 1.00 94.06 173 HIS A C 1
ATOM 1332 O O . HIS A 1 173 ? 7.464 9.062 8.716 1.00 94.06 173 HIS A O 1
ATOM 1338 N N . ARG A 1 174 ? 8.314 10.774 7.524 1.00 92.69 174 ARG A N 1
ATOM 1339 C CA . ARG A 1 174 ? 8.002 11.796 8.535 1.00 92.69 174 ARG A CA 1
ATOM 1340 C C . ARG A 1 174 ? 6.500 11.963 8.702 1.00 92.69 174 ARG A C 1
ATOM 1342 O O . ARG A 1 174 ? 6.043 11.970 9.838 1.00 92.69 174 ARG A O 1
ATOM 1349 N N . LEU A 1 175 ? 5.752 12.016 7.598 1.00 94.38 175 LEU A N 1
ATOM 1350 C CA . LEU A 1 175 ? 4.293 12.065 7.638 1.00 94.38 175 LEU A CA 1
ATOM 1351 C C . LEU A 1 175 ? 3.730 10.851 8.383 1.00 94.38 175 LEU A C 1
ATOM 1353 O O . LEU A 1 175 ? 2.997 11.034 9.342 1.00 94.38 175 LEU A O 1
ATOM 1357 N N . LEU A 1 176 ? 4.136 9.623 8.032 1.00 95.19 176 LEU A N 1
ATOM 1358 C CA . LEU A 1 176 ? 3.678 8.412 8.728 1.00 95.19 176 LEU A CA 1
ATOM 1359 C C . LEU A 1 176 ? 3.945 8.495 10.237 1.00 95.19 176 LEU A C 1
ATOM 1361 O O . LEU A 1 176 ? 3.091 8.145 11.046 1.00 95.19 176 LEU A O 1
ATOM 1365 N N . THR A 1 177 ? 5.117 9.004 10.611 1.00 93.31 177 THR A N 1
ATOM 1366 C CA . THR A 1 177 ? 5.494 9.193 12.014 1.00 93.31 177 THR A CA 1
ATOM 1367 C C . THR A 1 177 ? 4.608 10.218 12.712 1.00 93.31 177 THR A C 1
ATOM 1369 O O . THR A 1 177 ? 4.182 9.968 13.835 1.00 93.31 177 THR A O 1
ATOM 1372 N N . ALA A 1 178 ? 4.314 11.341 12.054 1.00 92.69 178 ALA A N 1
ATOM 1373 C CA . ALA A 1 178 ? 3.418 12.367 12.573 1.00 92.69 178 ALA A CA 1
ATOM 1374 C C . ALA A 1 178 ? 1.999 11.816 12.778 1.00 92.69 178 ALA A C 1
ATOM 1376 O O . ALA A 1 178 ? 1.463 11.944 13.873 1.00 92.69 178 ALA A O 1
ATOM 1377 N N . LEU A 1 179 ? 1.439 11.106 11.789 1.00 94.31 179 LEU A N 1
ATOM 1378 C CA . LEU A 1 179 ? 0.085 10.544 11.884 1.00 94.31 179 LEU A CA 1
ATOM 1379 C C . LEU A 1 179 ? -0.052 9.506 13.009 1.00 94.31 179 LEU A C 1
ATOM 1381 O O . LEU A 1 179 ? -1.075 9.456 13.683 1.00 94.31 179 LEU A O 1
ATOM 1385 N N . ILE A 1 180 ? 0.971 8.671 13.227 1.00 93.19 180 ILE A N 1
ATOM 1386 C CA . ILE A 1 180 ? 0.972 7.690 14.326 1.00 93.19 180 ILE A CA 1
ATOM 1387 C C . ILE A 1 180 ? 1.051 8.395 15.682 1.00 93.19 180 ILE A C 1
ATOM 1389 O O . ILE A 1 180 ? 0.388 7.978 16.627 1.00 93.19 180 ILE A O 1
ATOM 1393 N N . ASN A 1 181 ? 1.857 9.454 15.778 1.00 90.12 181 ASN A N 1
ATOM 1394 C CA . ASN A 1 181 ? 2.084 10.172 17.028 1.00 90.12 181 ASN A CA 1
ATOM 1395 C C . ASN A 1 181 ? 0.997 11.214 17.354 1.00 90.12 181 ASN A C 1
ATOM 1397 O O . ASN A 1 181 ? 1.006 11.721 18.471 1.00 90.12 181 ASN A O 1
ATOM 1401 N N . ASP A 1 182 ? 0.078 11.510 16.426 1.00 90.44 182 ASP A N 1
ATOM 1402 C CA . ASP A 1 182 ? -1.096 12.374 16.651 1.00 90.44 182 ASP A CA 1
ATOM 1403 C C . ASP A 1 182 ? -1.988 11.850 17.788 1.00 90.44 182 ASP A C 1
ATOM 1405 O O . ASP A 1 182 ? -2.473 12.612 18.620 1.00 90.44 182 ASP A O 1
ATOM 1409 N N . ASP A 1 183 ? -2.171 10.527 17.859 1.00 86.75 183 ASP A N 1
ATOM 1410 C CA . ASP A 1 183 ? -3.005 9.868 18.863 1.00 86.75 183 ASP A CA 1
ATOM 1411 C C . ASP A 1 183 ? -2.198 8.838 19.659 1.00 86.75 183 ASP A C 1
ATOM 1413 O O . ASP A 1 183 ? -2.008 7.698 19.234 1.00 86.75 183 ASP A O 1
ATOM 1417 N N . HIS A 1 184 ? -1.788 9.214 20.872 1.00 83.00 184 HIS A N 1
ATOM 1418 C CA . HIS A 1 184 ? -1.057 8.333 21.788 1.00 83.00 184 HIS A CA 1
ATOM 1419 C C . HIS A 1 184 ? -1.827 7.070 22.202 1.00 83.00 184 HIS A C 1
ATOM 1421 O O . HIS A 1 184 ? -1.212 6.103 22.649 1.00 83.00 184 HIS A O 1
ATOM 1427 N N . THR A 1 185 ? -3.158 7.065 22.090 1.00 87.12 185 THR A N 1
ATOM 1428 C CA . THR A 1 185 ? -3.981 5.894 22.422 1.00 87.12 185 THR A CA 1
ATOM 1429 C C . THR A 1 185 ? -4.141 4.935 21.248 1.00 87.12 185 THR A C 1
ATOM 1431 O O . THR A 1 185 ? -4.549 3.791 21.455 1.00 87.12 185 THR A O 1
ATOM 1434 N N . LEU A 1 186 ? -3.812 5.388 20.030 1.00 93.25 186 LEU A N 1
ATOM 1435 C CA . LEU A 1 186 ? -4.053 4.680 18.775 1.00 93.25 186 LEU A CA 1
ATOM 1436 C C . LEU A 1 186 ? -5.502 4.173 18.678 1.00 93.25 186 LEU A C 1
ATOM 1438 O O . LEU A 1 186 ? -5.765 3.056 18.224 1.00 93.25 186 LEU A O 1
ATOM 1442 N N . ALA A 1 187 ? -6.469 4.996 19.096 1.00 93.00 187 ALA A N 1
ATOM 1443 C CA . ALA A 1 187 ? -7.887 4.653 19.052 1.00 93.00 187 ALA A CA 1
ATOM 1444 C C . ALA A 1 187 ? -8.342 4.351 17.619 1.00 93.00 187 ALA A C 1
ATOM 1446 O O . ALA A 1 187 ? -9.194 3.489 17.402 1.00 93.00 187 ALA A O 1
ATOM 1447 N N . TRP A 1 188 ? -7.722 4.998 16.627 1.00 95.50 188 TRP A N 1
ATOM 1448 C CA . TRP A 1 188 ? -7.953 4.710 15.213 1.00 95.50 188 TRP A CA 1
ATOM 1449 C C . TRP A 1 188 ? -7.615 3.262 14.836 1.00 95.50 188 TRP A C 1
ATOM 1451 O O . TRP A 1 188 ? -8.310 2.666 14.018 1.00 95.50 188 TRP A O 1
ATOM 1461 N N . LEU A 1 189 ? -6.603 2.655 15.460 1.00 95.06 189 LEU A N 1
ATOM 1462 C CA . LEU A 1 189 ? -6.169 1.294 15.146 1.00 95.06 189 LEU A CA 1
ATOM 1463 C C . LEU A 1 189 ? -7.190 0.250 15.621 1.00 95.06 189 LEU A C 1
ATOM 1465 O O . LEU A 1 189 ? -7.387 -0.767 14.963 1.00 95.06 189 LEU A O 1
ATOM 1469 N N . THR A 1 190 ? -7.885 0.542 16.724 1.00 94.62 190 THR A N 1
ATOM 1470 C CA . THR A 1 190 ? -8.914 -0.328 17.326 1.00 94.62 190 THR A CA 1
ATOM 1471 C C . THR A 1 190 ? -10.344 0.069 16.961 1.00 94.62 190 THR A C 1
ATOM 1473 O O . THR A 1 190 ? -11.301 -0.441 17.546 1.00 94.62 190 THR A O 1
ATOM 1476 N N . ALA A 1 191 ? -10.509 0.971 15.993 1.00 93.75 191 ALA A N 1
ATOM 1477 C CA . ALA A 1 191 ? -11.819 1.337 15.480 1.00 93.75 191 ALA A CA 1
ATOM 1478 C C . ALA A 1 191 ? -12.542 0.109 14.885 1.00 93.75 191 ALA A C 1
ATOM 1480 O O . ALA A 1 191 ? -11.876 -0.816 14.407 1.00 93.75 191 ALA A O 1
ATOM 1481 N N . PRO A 1 192 ? -13.886 0.088 14.859 1.00 89.06 192 PRO A N 1
ATOM 1482 C CA . PRO A 1 192 ? -14.629 -0.965 14.175 1.00 89.06 192 PRO A CA 1
ATOM 1483 C C . PRO A 1 192 ? -14.180 -1.130 12.718 1.00 89.06 192 PRO A C 1
ATOM 1485 O O . PRO A 1 192 ? -13.728 -0.178 12.074 1.00 89.06 192 PRO A O 1
ATOM 1488 N N . ASP A 1 193 ? -14.264 -2.352 12.214 1.00 91.31 193 ASP A N 1
ATOM 1489 C CA . ASP A 1 193 ? -13.951 -2.691 10.831 1.00 91.31 193 ASP A CA 1
ATOM 1490 C C . ASP A 1 193 ? -15.076 -3.547 10.266 1.00 91.31 193 ASP A C 1
ATOM 1492 O O . ASP A 1 193 ? -15.428 -4.556 10.871 1.00 91.31 193 ASP A O 1
ATOM 1496 N N . ASP A 1 194 ? -15.623 -3.154 9.119 1.00 88.06 194 ASP A N 1
ATOM 1497 C CA . ASP A 1 194 ? -16.794 -3.816 8.538 1.00 88.06 194 ASP A CA 1
ATOM 1498 C C . ASP A 1 194 ? -16.493 -5.249 8.062 1.00 88.06 194 ASP A C 1
ATOM 1500 O O . ASP A 1 194 ? -17.411 -6.040 7.858 1.00 88.06 194 ASP A O 1
ATOM 1504 N N . THR A 1 195 ? -15.215 -5.618 7.899 1.00 89.94 195 THR A N 1
ATOM 1505 C CA . THR A 1 195 ? -14.806 -6.992 7.558 1.00 89.94 195 THR A CA 1
ATOM 1506 C C . THR A 1 195 ? -14.702 -7.899 8.787 1.00 89.94 195 THR A C 1
ATOM 1508 O O . THR A 1 195 ? -14.702 -9.130 8.665 1.00 89.94 195 THR A O 1
ATOM 1511 N N . LEU A 1 196 ? -14.643 -7.309 9.985 1.00 93.31 196 LEU A N 1
ATOM 1512 C CA . LEU A 1 196 ? -14.574 -8.018 11.254 1.00 93.31 196 LEU A CA 1
ATOM 1513 C C . LEU A 1 196 ? -15.961 -8.060 11.886 1.00 93.31 196 LEU A C 1
ATOM 1515 O O . LEU A 1 196 ? -16.449 -7.074 12.431 1.00 93.31 196 LEU A O 1
ATOM 1519 N N . HIS A 1 197 ? -16.579 -9.235 11.851 1.00 92.31 197 HIS A N 1
ATOM 1520 C CA . HIS A 1 197 ? -17.927 -9.417 12.367 1.00 92.31 197 HIS A CA 1
ATOM 1521 C C . HIS A 1 197 ? -17.954 -9.228 13.886 1.00 92.31 197 HIS A C 1
ATOM 1523 O O . HIS A 1 197 ? -17.160 -9.825 14.621 1.00 92.31 197 HIS A O 1
ATOM 1529 N N . ASP A 1 198 ? -18.880 -8.392 14.346 1.00 94.38 198 ASP A N 1
ATOM 1530 C CA . ASP A 1 198 ? -19.146 -8.209 15.766 1.00 94.38 198 ASP A CA 1
ATOM 1531 C C . ASP A 1 198 ? -19.690 -9.504 16.382 1.00 94.38 198 ASP A C 1
ATOM 1533 O O . ASP A 1 198 ? -20.427 -10.254 15.746 1.00 94.38 198 ASP A O 1
ATOM 1537 N N . VAL A 1 199 ? -19.350 -9.748 17.647 1.00 94.44 199 VAL A N 1
ATOM 1538 C CA . VAL A 1 199 ? -19.947 -10.834 18.430 1.00 94.44 199 VAL A CA 1
ATOM 1539 C C . VAL A 1 199 ? -21.199 -10.294 19.099 1.00 94.44 199 VAL A C 1
ATOM 1541 O O . VAL A 1 199 ? -21.111 -9.391 19.941 1.00 94.44 199 VAL A O 1
ATOM 1544 N N . LEU A 1 200 ? -22.356 -10.849 18.751 1.00 95.12 200 LEU A N 1
ATOM 1545 C CA . LEU A 1 200 ? -23.616 -10.467 19.366 1.00 95.12 200 LEU A CA 1
ATOM 1546 C C . LEU A 1 200 ? -23.814 -11.264 20.652 1.00 95.12 200 LEU A C 1
ATOM 1548 O O . LEU A 1 200 ? -23.536 -12.460 20.728 1.00 95.12 200 LEU A O 1
ATOM 1552 N N . ALA A 1 201 ? -24.308 -10.613 21.701 1.00 93.69 201 ALA A N 1
ATOM 1553 C CA . ALA A 1 201 ? -24.653 -11.344 22.913 1.00 93.69 201 ALA A CA 1
ATOM 1554 C C . ALA A 1 201 ? -25.882 -12.247 22.705 1.00 93.69 201 ALA A C 1
ATOM 1556 O O . ALA A 1 201 ? -26.006 -13.267 23.385 1.00 93.69 201 ALA A O 1
ATOM 1557 N N . SER A 1 202 ? -26.754 -11.896 21.755 1.00 93.94 202 SER A N 1
ATOM 1558 C CA . SER A 1 202 ? -27.928 -12.679 21.353 1.00 93.94 202 SER A CA 1
ATOM 1559 C C . SER A 1 202 ? -27.568 -14.057 20.787 1.00 93.94 202 SER A C 1
ATOM 1561 O O . SER A 1 202 ? -28.339 -14.995 20.985 1.00 93.94 202 SER A O 1
ATOM 1563 N N . ASP A 1 203 ? -26.367 -14.226 20.220 1.00 92.56 203 ASP A N 1
ATOM 1564 C CA . ASP A 1 203 ? -25.852 -15.527 19.762 1.00 92.56 203 ASP A CA 1
ATOM 1565 C C . ASP A 1 203 ? -25.725 -16.552 20.908 1.00 92.56 203 ASP A C 1
ATOM 1567 O O . ASP A 1 203 ? -25.792 -17.760 20.685 1.00 92.56 203 ASP A O 1
ATOM 1571 N N . TYR A 1 204 ? -25.555 -16.075 22.147 1.00 92.00 204 TYR A N 1
ATOM 1572 C CA . TYR A 1 204 ? -25.381 -16.907 23.345 1.00 92.00 204 TYR A CA 1
ATOM 1573 C C . TYR A 1 204 ? -26.575 -16.831 24.307 1.00 92.00 204 TYR A C 1
ATOM 1575 O O . TYR A 1 204 ? -26.884 -17.806 24.993 1.00 92.00 204 TYR A O 1
ATOM 1583 N N . TRP A 1 205 ? -27.261 -15.686 24.360 1.00 91.88 205 TRP A N 1
ATOM 1584 C CA . TRP A 1 205 ? -28.471 -15.467 25.156 1.00 91.88 205 TRP A CA 1
ATOM 1585 C C . TRP A 1 205 ? -29.553 -14.821 24.281 1.00 91.88 205 TRP A C 1
ATOM 1587 O O . TRP A 1 205 ? -29.629 -13.591 24.225 1.00 91.88 205 TRP A O 1
ATOM 1597 N N . PRO A 1 206 ? -30.428 -15.620 23.643 1.00 90.00 206 PRO A N 1
ATOM 1598 C CA . PRO A 1 206 ? -31.383 -15.144 22.633 1.00 90.00 206 PRO A CA 1
ATOM 1599 C C . PRO A 1 206 ? -32.347 -14.040 23.092 1.00 90.00 206 PRO A C 1
ATOM 1601 O O . PRO A 1 206 ? -32.950 -13.355 22.275 1.00 90.00 206 PRO A O 1
ATOM 1604 N N . GLN A 1 207 ? -32.526 -13.869 24.403 1.00 88.50 207 GLN A N 1
ATOM 1605 C CA . GLN A 1 207 ? -33.355 -12.822 24.998 1.00 88.50 207 GLN A CA 1
ATOM 1606 C C . GLN A 1 207 ? -32.701 -11.430 25.022 1.00 88.50 207 GLN A C 1
ATOM 1608 O O . GLN A 1 207 ? -33.369 -10.465 25.398 1.00 88.50 207 GLN A O 1
ATOM 1613 N N . LEU A 1 208 ? -31.405 -11.325 24.716 1.00 90.44 208 LEU A N 1
ATOM 1614 C CA . LEU A 1 208 ? -30.683 -10.055 24.678 1.00 90.44 208 LEU A CA 1
ATOM 1615 C C . LEU A 1 208 ? -30.920 -9.317 23.356 1.00 90.44 208 LEU A C 1
ATOM 1617 O O . LEU A 1 208 ? -31.049 -9.955 22.316 1.00 90.44 208 LEU A O 1
ATOM 1621 N N . PRO A 1 209 ? -30.923 -7.975 23.371 1.00 89.81 209 PRO A N 1
ATOM 1622 C CA . PRO A 1 209 ? -30.947 -7.191 22.148 1.00 89.81 209 PRO A CA 1
ATOM 1623 C C . PRO A 1 209 ? -29.574 -7.196 21.460 1.00 89.81 209 PRO A C 1
ATOM 1625 O O . PRO A 1 209 ? -28.536 -7.174 22.126 1.00 89.81 209 PRO A O 1
ATOM 1628 N N . ASP A 1 210 ? -29.573 -7.070 20.133 1.00 87.62 210 ASP A N 1
ATOM 1629 C CA . ASP A 1 210 ? -28.353 -6.983 19.306 1.00 87.62 210 ASP A CA 1
ATOM 1630 C C . ASP A 1 210 ? -27.504 -5.727 19.588 1.00 87.62 210 ASP A C 1
ATOM 1632 O O . ASP A 1 210 ? -26.372 -5.592 19.123 1.00 87.62 210 ASP A O 1
ATOM 1636 N N . THR A 1 211 ? -28.025 -4.791 20.386 1.00 89.00 211 THR A N 1
ATOM 1637 C CA . THR A 1 211 ? -27.270 -3.632 20.875 1.00 89.00 211 THR A CA 1
ATOM 1638 C C . THR A 1 211 ? -26.166 -4.024 21.859 1.00 89.00 211 THR A C 1
ATOM 1640 O O . THR A 1 211 ? -25.191 -3.282 21.998 1.00 89.00 211 THR A O 1
ATOM 1643 N N . VAL A 1 212 ? -26.278 -5.183 22.522 1.00 92.50 212 VAL A N 1
ATOM 1644 C CA . VAL A 1 212 ? -25.213 -5.739 23.362 1.00 92.50 212 VAL A CA 1
ATOM 1645 C C . VAL A 1 212 ? -24.284 -6.564 22.480 1.00 92.50 212 VAL A C 1
ATOM 1647 O O . VAL A 1 212 ? -24.515 -7.745 22.226 1.00 92.50 212 VAL A O 1
ATOM 1650 N N . ARG A 1 213 ? -23.212 -5.925 22.019 1.00 94.25 213 ARG A N 1
ATOM 1651 C CA . ARG A 1 213 ? -22.231 -6.527 21.115 1.00 94.25 213 ARG A CA 1
ATOM 1652 C C . ARG A 1 213 ? -20.802 -6.192 21.507 1.00 94.25 213 ARG A C 1
ATOM 1654 O O . ARG A 1 213 ? -20.530 -5.146 22.100 1.00 94.25 213 ARG A O 1
ATOM 1661 N N . LEU A 1 214 ? -19.887 -7.075 21.139 1.00 94.50 214 LEU A N 1
ATOM 1662 C CA . LEU A 1 214 ? -18.452 -6.841 21.181 1.00 94.50 214 LEU A CA 1
ATOM 1663 C C . LEU A 1 214 ? -17.956 -6.609 19.760 1.00 94.50 214 LEU A C 1
ATOM 1665 O O . LEU A 1 214 ? -18.225 -7.416 18.875 1.00 94.50 214 LEU A O 1
ATOM 1669 N N . SER A 1 215 ? -17.188 -5.538 19.563 1.00 94.62 215 SER A N 1
ATOM 1670 C CA . SER A 1 215 ? -16.625 -5.266 18.244 1.00 94.62 215 SER A CA 1
ATOM 1671 C C . SER A 1 215 ? -15.713 -6.403 17.778 1.00 94.62 215 SER A C 1
ATOM 1673 O O . SER A 1 215 ? -14.878 -6.876 18.560 1.00 94.62 215 SER A O 1
ATOM 1675 N N . GLY A 1 216 ? -15.826 -6.790 16.503 1.00 95.25 216 GLY A N 1
ATOM 1676 C CA . GLY A 1 216 ? -15.031 -7.860 15.888 1.00 95.25 216 GLY A CA 1
ATOM 1677 C C . GLY A 1 216 ? -13.514 -7.695 16.056 1.00 95.25 216 GLY A C 1
ATOM 1678 O O . GLY A 1 216 ? -12.779 -8.684 16.115 1.00 95.25 216 GLY A O 1
ATOM 1679 N N . ILE A 1 217 ? -13.042 -6.460 16.251 1.00 95.62 217 ILE A N 1
ATOM 1680 C CA . ILE A 1 217 ? -11.638 -6.123 16.521 1.00 95.62 217 ILE A CA 1
ATOM 1681 C C . ILE A 1 217 ? -11.074 -6.778 17.797 1.00 95.62 217 ILE A C 1
ATOM 1683 O O . ILE A 1 217 ? -9.874 -7.019 17.894 1.00 95.62 217 ILE A O 1
ATOM 1687 N N . TRP A 1 218 ? -11.933 -7.117 18.765 1.00 95.94 218 TRP A N 1
ATOM 1688 C CA . TRP A 1 218 ? -11.543 -7.735 20.041 1.00 95.94 218 TRP A CA 1
ATOM 1689 C C . TRP A 1 218 ? -11.626 -9.267 20.038 1.00 95.94 218 TRP A C 1
ATOM 1691 O O . TRP A 1 218 ? -11.440 -9.909 21.080 1.00 95.94 218 TRP A O 1
ATOM 1701 N N . THR A 1 219 ? -11.919 -9.859 18.881 1.00 94.38 219 THR A N 1
ATOM 1702 C CA . THR A 1 219 ? -11.916 -11.310 18.668 1.00 94.38 219 THR A CA 1
ATOM 1703 C C . THR A 1 219 ? -10.520 -11.806 18.288 1.00 94.38 219 THR A C 1
ATOM 1705 O O . THR A 1 219 ? -9.590 -11.025 18.084 1.00 94.38 219 THR A O 1
ATOM 1708 N N . ARG A 1 220 ? -10.362 -13.128 18.142 1.00 92.56 220 ARG A N 1
ATOM 1709 C CA . ARG A 1 220 ? -9.125 -13.717 17.609 1.00 92.56 220 ARG A CA 1
ATOM 1710 C C . ARG A 1 220 ? -8.835 -13.257 16.175 1.00 92.56 220 ARG A C 1
ATOM 1712 O O . ARG A 1 220 ? -7.680 -13.018 15.847 1.00 92.56 220 ARG A O 1
ATOM 1719 N N . GLN A 1 221 ? -9.863 -13.127 15.334 1.00 93.69 221 GLN A N 1
ATOM 1720 C CA . GLN A 1 221 ? -9.697 -12.619 13.969 1.00 93.69 221 GLN A CA 1
ATOM 1721 C C . GLN A 1 221 ? -9.240 -11.155 13.990 1.00 93.69 221 GLN A C 1
ATOM 1723 O O . GLN A 1 221 ? -8.316 -10.792 13.267 1.00 93.69 221 GLN A O 1
ATOM 1728 N N . GLY A 1 222 ? -9.820 -10.344 14.879 1.00 95.44 222 GLY A N 1
ATOM 1729 C CA . GLY A 1 222 ? -9.392 -8.962 15.089 1.00 95.44 222 GLY A CA 1
ATOM 1730 C C . GLY A 1 222 ? -7.944 -8.837 15.566 1.00 95.44 222 GLY A C 1
ATOM 1731 O O . GLY A 1 222 ? -7.214 -7.988 15.071 1.00 95.44 222 GLY A O 1
ATOM 1732 N N . GLU A 1 223 ? -7.481 -9.721 16.454 1.00 93.25 223 GLU A N 1
ATOM 1733 C CA . GLU A 1 223 ? -6.079 -9.754 16.904 1.00 93.25 223 GLU A CA 1
ATOM 1734 C C . GLU A 1 223 ? -5.097 -10.075 15.766 1.00 93.25 223 GLU A C 1
ATOM 1736 O O . GLU A 1 223 ? -4.050 -9.431 15.655 1.00 93.25 223 GLU A O 1
ATOM 1741 N N . VAL A 1 224 ? -5.442 -11.035 14.901 1.00 94.69 224 VAL A N 1
ATOM 1742 C CA . VAL A 1 224 ? -4.654 -11.339 13.696 1.00 94.69 224 VAL A CA 1
ATOM 1743 C C . VAL A 1 224 ? -4.593 -10.106 12.796 1.00 94.69 224 VAL A C 1
ATOM 1745 O O . VAL A 1 224 ? -3.501 -9.668 12.439 1.00 94.69 224 VAL A O 1
ATOM 1748 N N . GLN A 1 225 ? -5.742 -9.485 12.522 1.00 96.19 225 GLN A N 1
ATOM 1749 C CA . GLN A 1 225 ? -5.824 -8.315 11.653 1.00 96.19 225 GLN A CA 1
ATOM 1750 C C . GLN A 1 225 ? -5.054 -7.101 12.206 1.00 96.19 225 GLN A C 1
ATOM 1752 O O . GLN A 1 225 ? -4.330 -6.436 11.465 1.00 96.19 225 GLN A O 1
ATOM 1757 N N . LEU A 1 226 ? -5.158 -6.831 13.512 1.00 95.31 226 LEU A N 1
ATOM 1758 C CA . LEU A 1 226 ? -4.390 -5.789 14.202 1.00 95.31 226 LEU A CA 1
ATOM 1759 C C . LEU A 1 226 ? -2.887 -6.031 14.080 1.00 95.31 226 LEU A C 1
ATOM 1761 O O . LEU A 1 226 ? -2.128 -5.103 13.808 1.00 95.31 226 LEU A O 1
ATOM 1765 N N . THR A 1 227 ? -2.459 -7.279 14.264 1.00 94.19 227 THR A N 1
ATOM 1766 C CA . THR A 1 227 ? -1.048 -7.655 14.154 1.00 94.19 227 THR A CA 1
ATOM 1767 C C . THR A 1 227 ? -0.537 -7.441 12.730 1.00 94.19 227 THR A C 1
ATOM 1769 O O . THR A 1 227 ? 0.548 -6.895 12.548 1.00 94.19 227 THR A O 1
ATOM 1772 N N . GLU A 1 228 ? -1.320 -7.801 11.711 1.00 95.31 228 GLU A N 1
ATOM 1773 C CA . GLU A 1 228 ? -0.989 -7.535 10.305 1.00 95.31 228 GLU A CA 1
ATOM 1774 C C . GLU A 1 228 ? -0.862 -6.038 10.013 1.00 95.31 228 GLU A C 1
ATOM 1776 O O . GLU A 1 228 ? 0.117 -5.610 9.399 1.00 95.31 228 GLU A O 1
ATOM 1781 N N . TRP A 1 229 ? -1.809 -5.228 10.491 1.00 96.31 229 TRP A N 1
ATOM 1782 C CA . TRP A 1 229 ? -1.767 -3.774 10.341 1.00 96.31 229 TRP A CA 1
ATOM 1783 C C . TRP A 1 229 ? -0.534 -3.164 11.004 1.00 96.31 229 TRP A C 1
ATOM 1785 O O . TRP A 1 229 ? 0.171 -2.371 10.381 1.00 96.31 229 TRP A O 1
ATOM 1795 N N . VAL A 1 230 ? -0.226 -3.561 12.241 1.00 95.00 230 VAL A N 1
ATOM 1796 C CA . VAL A 1 230 ? 0.971 -3.088 12.946 1.00 95.00 230 VAL A CA 1
ATOM 1797 C C . VAL A 1 230 ? 2.239 -3.520 12.215 1.00 95.00 230 VAL A C 1
ATOM 1799 O O . VAL A 1 230 ? 3.122 -2.690 12.005 1.00 95.00 230 VAL A O 1
ATOM 1802 N N . ASN A 1 231 ? 2.323 -4.772 11.763 1.00 93.75 231 ASN A N 1
ATOM 1803 C CA . ASN A 1 231 ? 3.476 -5.270 11.014 1.00 93.75 231 ASN A CA 1
ATOM 1804 C C . ASN A 1 231 ? 3.684 -4.504 9.704 1.00 93.75 231 ASN A C 1
ATOM 1806 O O . ASN A 1 231 ? 4.816 -4.132 9.398 1.00 93.75 231 ASN A O 1
ATOM 1810 N N . LEU A 1 232 ? 2.609 -4.212 8.963 1.00 95.75 232 LEU A N 1
ATOM 1811 C CA . LEU A 1 232 ? 2.664 -3.394 7.751 1.00 95.75 232 LEU A CA 1
ATOM 1812 C C . LEU A 1 232 ? 3.242 -2.004 8.049 1.00 95.75 232 LEU A C 1
ATOM 1814 O O . LEU A 1 232 ? 4.134 -1.535 7.340 1.00 95.75 232 LEU A O 1
ATOM 1818 N N . ILE A 1 233 ? 2.760 -1.356 9.112 1.00 95.25 233 ILE A N 1
ATOM 1819 C CA . ILE A 1 233 ? 3.213 -0.019 9.508 1.00 95.25 233 ILE A CA 1
ATOM 1820 C C . ILE A 1 233 ? 4.678 -0.047 9.956 1.00 95.25 233 ILE A C 1
ATOM 1822 O O . ILE A 1 233 ? 5.451 0.818 9.552 1.00 95.25 233 ILE 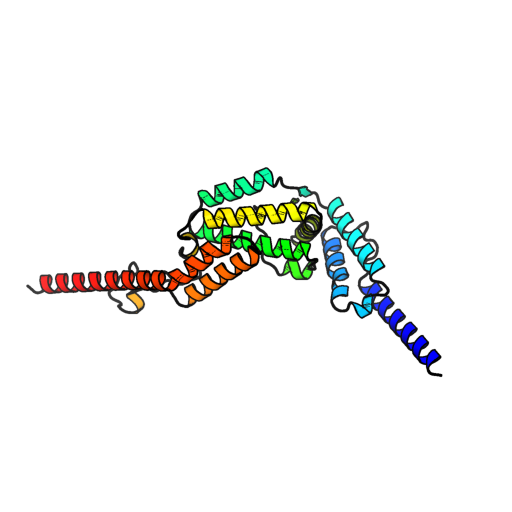A O 1
ATOM 1826 N N . VAL A 1 234 ? 5.084 -1.041 10.750 1.00 92.44 234 VAL A N 1
ATOM 1827 C CA . VAL A 1 234 ? 6.475 -1.203 11.201 1.00 92.44 234 VAL A CA 1
ATOM 1828 C C . VAL A 1 234 ? 7.404 -1.446 10.013 1.00 92.44 234 VAL A C 1
ATOM 1830 O O . VAL A 1 234 ? 8.439 -0.790 9.899 1.00 92.44 234 VAL A O 1
ATOM 1833 N N . GLN A 1 235 ? 7.016 -2.326 9.086 1.00 92.50 235 GLN A N 1
ATOM 1834 C CA . GLN A 1 235 ? 7.781 -2.590 7.869 1.00 92.50 235 GLN A CA 1
ATOM 1835 C C . GLN A 1 235 ? 7.932 -1.319 7.021 1.00 92.50 235 GLN A C 1
ATOM 1837 O O . GLN A 1 235 ? 9.020 -1.030 6.523 1.00 92.50 235 GLN A O 1
ATOM 1842 N N . ALA A 1 236 ? 6.857 -0.536 6.885 1.00 93.00 236 ALA A N 1
ATOM 1843 C CA . ALA A 1 236 ? 6.863 0.730 6.159 1.00 93.00 236 ALA A CA 1
ATOM 1844 C C . ALA A 1 236 ? 7.620 1.848 6.887 1.00 93.00 236 ALA A C 1
ATOM 1846 O O . ALA A 1 236 ? 8.134 2.756 6.241 1.00 93.00 236 ALA A O 1
ATOM 1847 N N . GLY A 1 237 ? 7.695 1.808 8.217 1.00 84.31 237 GLY A N 1
ATOM 1848 C CA . GLY A 1 237 ? 8.386 2.796 9.044 1.00 84.31 237 GLY A CA 1
ATOM 1849 C C . GLY A 1 237 ? 9.911 2.732 8.932 1.00 84.31 237 GLY A C 1
ATOM 1850 O O . GLY A 1 237 ? 10.584 3.721 9.222 1.00 84.31 237 GLY A O 1
ATOM 1851 N N . GLY A 1 238 ? 10.480 1.611 8.480 1.00 74.75 238 GLY A N 1
ATOM 1852 C CA . GLY A 1 238 ? 11.928 1.438 8.367 1.00 74.75 238 GLY A CA 1
ATOM 1853 C C . GLY A 1 238 ? 12.633 1.672 9.709 1.00 74.75 238 GLY A C 1
ATOM 1854 O O . GLY A 1 238 ? 12.307 1.040 10.707 1.00 74.75 238 GLY A O 1
ATOM 1855 N N . LYS A 1 239 ? 13.594 2.605 9.752 1.00 65.88 239 LYS A N 1
ATOM 1856 C CA . LYS A 1 239 ? 14.310 3.000 10.987 1.00 65.88 239 LYS A CA 1
ATOM 1857 C C . LYS A 1 239 ? 13.587 4.088 11.805 1.00 65.88 239 LYS A C 1
ATOM 1859 O O . LYS A 1 239 ? 14.207 4.700 12.671 1.00 65.88 239 LYS A O 1
ATOM 1864 N N . SER A 1 240 ? 12.327 4.399 11.495 1.00 65.19 240 SER A N 1
ATOM 1865 C CA . SER A 1 240 ? 11.595 5.496 12.137 1.00 65.19 240 SER A CA 1
ATOM 1866 C C . SER A 1 240 ? 11.258 5.210 13.615 1.00 65.19 240 SER A C 1
ATOM 1868 O O . SER A 1 240 ? 10.921 4.072 13.950 1.00 65.19 240 SER A O 1
ATOM 1870 N N . PRO A 1 241 ? 11.271 6.228 14.505 1.00 60.69 241 PRO A N 1
ATOM 1871 C CA . PRO A 1 241 ? 10.908 6.089 15.922 1.00 60.69 241 PRO A CA 1
ATOM 1872 C C . PRO A 1 241 ? 9.448 5.682 16.199 1.00 60.69 241 PRO A C 1
ATOM 1874 O O . PRO A 1 241 ? 9.120 5.377 17.345 1.00 60.69 241 PRO A O 1
ATOM 1877 N N . SER A 1 242 ? 8.573 5.621 15.187 1.00 67.81 242 SER A N 1
ATOM 1878 C CA . SER A 1 242 ? 7.163 5.200 15.326 1.00 67.81 242 SER A CA 1
ATOM 1879 C C . SER A 1 242 ? 6.982 3.807 15.946 1.00 67.81 242 SER A C 1
ATOM 1881 O O . SER A 1 242 ? 5.912 3.497 16.469 1.00 67.81 242 SER A O 1
ATOM 1883 N N . GLY A 1 243 ? 8.022 2.966 15.908 1.00 73.44 243 GLY A N 1
ATOM 1884 C CA . GLY A 1 243 ? 7.996 1.620 16.478 1.00 73.44 243 GLY A CA 1
ATOM 1885 C C . GLY A 1 243 ? 7.706 1.585 17.981 1.00 73.44 243 GLY A C 1
ATOM 1886 O O . GLY A 1 243 ? 7.063 0.647 18.436 1.00 73.44 243 GLY A O 1
ATOM 1887 N N . ALA A 1 244 ? 8.099 2.611 18.746 1.00 82.06 244 ALA A N 1
ATOM 1888 C CA . ALA A 1 244 ? 7.910 2.614 20.199 1.00 82.06 244 ALA A CA 1
ATOM 1889 C C . ALA A 1 244 ? 6.427 2.706 20.605 1.00 82.06 244 ALA A C 1
ATOM 1891 O O . ALA A 1 244 ? 5.969 1.915 21.430 1.00 82.06 244 ALA A O 1
ATOM 1892 N N . ALA A 1 245 ? 5.661 3.616 19.990 1.00 86.62 245 ALA A N 1
ATOM 1893 C CA . ALA A 1 245 ? 4.231 3.775 20.269 1.00 86.62 245 ALA A CA 1
ATOM 1894 C C . ALA A 1 245 ? 3.441 2.510 19.892 1.00 86.62 245 ALA A C 1
ATOM 1896 O O . ALA A 1 245 ? 2.629 2.016 20.673 1.00 86.62 245 ALA A O 1
ATOM 1897 N N . LEU A 1 246 ? 3.741 1.933 18.723 1.00 90.44 246 LEU A N 1
ATOM 1898 C CA . LEU A 1 246 ? 3.125 0.687 18.262 1.00 90.44 246 LEU A CA 1
ATOM 1899 C C . LEU A 1 246 ? 3.488 -0.499 19.163 1.00 90.44 246 LEU A C 1
ATOM 1901 O O . LEU A 1 246 ? 2.626 -1.309 19.494 1.00 90.44 246 LEU A O 1
ATOM 1905 N N . GLN A 1 247 ? 4.743 -0.596 19.604 1.00 88.25 247 GLN A N 1
ATOM 1906 C CA . GLN A 1 247 ? 5.183 -1.652 20.513 1.00 88.25 247 GLN A CA 1
ATOM 1907 C C . GLN A 1 247 ? 4.493 -1.544 21.877 1.00 88.25 247 GLN A C 1
ATOM 1909 O O . GLN A 1 247 ? 4.022 -2.552 22.403 1.00 88.25 247 GLN A O 1
ATOM 1914 N N . GLN A 1 248 ? 4.387 -0.333 22.430 1.00 90.00 248 GLN A N 1
ATOM 1915 C CA . GLN A 1 248 ? 3.670 -0.093 23.680 1.00 90.00 248 GLN A CA 1
ATOM 1916 C C . GLN A 1 248 ? 2.185 -0.460 23.552 1.00 90.00 248 GLN A C 1
ATOM 1918 O O . GLN A 1 248 ? 1.626 -1.105 24.439 1.00 90.00 248 GLN A O 1
ATOM 1923 N N . PHE A 1 249 ? 1.556 -0.117 22.427 1.00 92.31 249 PHE A N 1
ATOM 1924 C CA . PHE A 1 249 ? 0.187 -0.528 22.134 1.00 92.31 249 PHE A CA 1
ATOM 1925 C C . PHE A 1 249 ? 0.036 -2.053 22.079 1.00 92.31 249 PHE A C 1
ATOM 1927 O O . PHE A 1 249 ? -0.852 -2.600 22.732 1.00 92.31 249 PHE A O 1
ATOM 1934 N N . MET A 1 250 ? 0.933 -2.755 21.381 1.00 91.75 250 MET A N 1
ATOM 1935 C CA . MET A 1 250 ? 0.895 -4.220 21.302 1.00 91.75 250 MET A CA 1
ATOM 1936 C C . MET A 1 250 ? 1.070 -4.882 22.674 1.00 91.75 250 MET A C 1
ATOM 1938 O O . MET A 1 250 ? 0.430 -5.894 22.953 1.00 91.75 250 MET A O 1
ATOM 1942 N N . GLN A 1 251 ? 1.874 -4.296 23.565 1.00 92.62 251 GLN A N 1
ATOM 1943 C CA . GLN A 1 251 ? 2.003 -4.760 24.952 1.00 92.62 251 GLN A CA 1
ATOM 1944 C C . GLN A 1 251 ? 0.727 -4.525 25.775 1.00 92.62 251 GLN A C 1
ATOM 1946 O O . GLN A 1 251 ? 0.385 -5.345 26.627 1.00 92.62 251 GLN A O 1
ATOM 1951 N N . ALA A 1 252 ? 0.005 -3.431 25.520 1.00 92.38 252 ALA A N 1
ATOM 1952 C CA . ALA A 1 252 ? -1.258 -3.115 26.188 1.00 92.38 252 ALA A CA 1
ATOM 1953 C C . ALA A 1 252 ? -2.464 -3.894 25.624 1.00 92.38 252 ALA A C 1
ATOM 1955 O O . ALA A 1 252 ? -3.504 -3.989 26.286 1.00 92.38 252 ALA A O 1
ATOM 1956 N N . LEU A 1 253 ? -2.340 -4.476 24.427 1.00 91.75 253 LEU A N 1
ATOM 1957 C CA . LEU A 1 253 ? -3.438 -5.113 23.699 1.00 91.75 253 LEU A CA 1
ATOM 1958 C C . LEU A 1 253 ? -4.188 -6.199 24.501 1.00 91.75 253 LEU A C 1
ATOM 1960 O O . LEU A 1 253 ? -5.424 -6.163 24.507 1.00 91.75 253 LEU A O 1
ATOM 1964 N N . PRO A 1 254 ? -3.526 -7.117 25.243 1.00 93.44 254 PRO A N 1
ATOM 1965 C CA . PRO A 1 254 ? -4.234 -8.119 26.043 1.00 93.44 254 PRO A CA 1
ATOM 1966 C C . PRO A 1 254 ? -5.158 -7.499 27.098 1.00 93.44 254 PRO A C 1
ATOM 1968 O O . PRO A 1 254 ? -6.276 -7.977 27.298 1.00 93.44 254 PRO A O 1
ATOM 1971 N N . VAL A 1 255 ? -4.717 -6.406 27.731 1.00 94.69 255 VAL A N 1
ATOM 1972 C CA . VAL A 1 255 ? -5.487 -5.682 28.752 1.00 94.69 255 VAL A CA 1
ATOM 1973 C C . VAL A 1 255 ? -6.669 -4.951 28.115 1.00 94.69 255 VAL A C 1
ATOM 1975 O O . VAL A 1 255 ? -7.785 -5.018 28.633 1.00 94.69 255 VAL A O 1
ATOM 1978 N N . LEU A 1 256 ? -6.462 -4.289 26.972 1.00 93.62 256 LEU A N 1
ATOM 1979 C CA . LEU A 1 256 ? -7.535 -3.625 26.223 1.00 93.62 256 LEU A CA 1
ATOM 1980 C C . LEU A 1 256 ? -8.630 -4.616 25.814 1.00 93.62 256 LEU A C 1
ATOM 1982 O O . LEU A 1 256 ? -9.813 -4.370 26.060 1.00 93.62 256 LEU A O 1
ATOM 1986 N N . ARG A 1 257 ? -8.230 -5.781 25.296 1.00 94.38 257 ARG A N 1
ATOM 1987 C CA . ARG A 1 257 ? -9.144 -6.868 24.943 1.00 94.38 257 ARG A CA 1
ATOM 1988 C C . ARG A 1 257 ? -9.916 -7.373 26.158 1.00 94.38 257 ARG A C 1
ATOM 1990 O O . ARG A 1 257 ? -11.142 -7.446 26.109 1.00 94.38 257 ARG A O 1
ATOM 1997 N N . GLN A 1 258 ? -9.233 -7.688 27.260 1.00 95.69 258 GLN A N 1
ATOM 1998 C CA . GLN A 1 258 ? -9.896 -8.145 28.485 1.00 95.69 258 GLN A CA 1
ATOM 1999 C C . GLN A 1 258 ? -10.923 -7.117 28.981 1.00 95.69 258 GLN A C 1
ATOM 2001 O O . GLN A 1 258 ? -12.027 -7.481 29.385 1.00 95.69 258 GLN A O 1
ATOM 2006 N N . ASN A 1 259 ? -10.588 -5.828 28.909 1.00 95.69 259 ASN A N 1
ATOM 2007 C CA . ASN A 1 259 ? -11.499 -4.753 29.280 1.00 95.69 259 ASN A CA 1
ATOM 2008 C C . ASN A 1 259 ? -12.731 -4.691 28.365 1.00 95.69 259 ASN A C 1
ATOM 2010 O O . ASN A 1 259 ? -13.833 -4.489 28.876 1.00 95.69 259 ASN A O 1
ATOM 2014 N N . ALA A 1 260 ? -12.575 -4.878 27.051 1.00 94.69 260 ALA A N 1
ATOM 2015 C CA . ALA A 1 260 ? -13.689 -4.900 26.102 1.00 94.69 260 ALA A CA 1
ATOM 2016 C C . ALA A 1 260 ? -14.655 -6.065 26.384 1.00 94.69 260 ALA A C 1
ATOM 2018 O O . ALA A 1 260 ? -15.858 -5.846 26.536 1.00 94.69 260 ALA A O 1
ATOM 2019 N N . TRP A 1 261 ? -14.120 -7.273 26.577 1.00 95.81 261 TRP A N 1
ATOM 2020 C CA . TRP A 1 261 ? -14.904 -8.450 26.967 1.00 95.81 261 TRP A CA 1
ATOM 2021 C C . TRP A 1 261 ? -15.619 -8.254 28.305 1.00 95.81 261 TRP A C 1
ATOM 2023 O O . TRP A 1 261 ? -16.812 -8.526 28.425 1.00 95.81 261 TRP A O 1
ATOM 2033 N N . ARG A 1 262 ? -14.919 -7.716 29.311 1.00 96.56 262 ARG A N 1
ATOM 2034 C CA . ARG A 1 262 ? -15.512 -7.430 30.622 1.00 96.56 262 ARG A CA 1
ATOM 2035 C C . ARG A 1 262 ? -16.686 -6.453 30.517 1.00 96.56 262 ARG A C 1
ATOM 2037 O O . ARG A 1 262 ? -17.693 -6.659 31.185 1.00 96.56 262 ARG A O 1
ATOM 2044 N N . ARG A 1 263 ? -16.580 -5.408 29.686 1.00 95.19 263 ARG A N 1
ATOM 2045 C CA . ARG A 1 263 ? -17.683 -4.455 29.459 1.00 95.19 263 ARG A CA 1
ATOM 2046 C C . ARG A 1 263 ? -18.902 -5.146 28.853 1.00 95.19 263 ARG A C 1
ATOM 2048 O O . ARG A 1 263 ? -19.995 -4.949 29.369 1.00 95.19 263 ARG A O 1
ATOM 2055 N N . MET A 1 264 ? -18.709 -5.988 27.834 1.00 94.62 264 MET A N 1
ATOM 2056 C CA . MET A 1 264 ? -19.803 -6.768 27.244 1.00 94.62 264 MET A CA 1
ATOM 2057 C C . MET A 1 264 ? -20.486 -7.644 28.303 1.00 94.62 264 MET A C 1
ATOM 2059 O O . MET A 1 264 ? -21.702 -7.584 28.454 1.00 94.62 264 MET A O 1
ATOM 2063 N N . LEU A 1 265 ? -19.714 -8.403 29.087 1.00 95.06 265 LEU A N 1
ATOM 2064 C CA . LEU A 1 265 ? -20.257 -9.280 30.131 1.00 95.06 265 LEU A CA 1
ATOM 2065 C C . LEU A 1 265 ? -21.021 -8.509 31.216 1.00 95.06 265 LEU A C 1
ATOM 2067 O O . LEU A 1 265 ? -22.046 -8.989 31.696 1.00 95.06 265 LEU A O 1
ATOM 2071 N N . PHE A 1 266 ? -20.572 -7.306 31.582 1.00 94.88 266 PHE A N 1
ATOM 2072 C CA . PHE A 1 266 ? -21.332 -6.456 32.498 1.00 94.88 266 PHE A CA 1
ATOM 2073 C C . PHE A 1 266 ? -22.652 -5.975 31.895 1.00 94.88 266 PHE A C 1
ATOM 2075 O O . PHE A 1 266 ? -23.659 -6.009 32.597 1.00 94.88 266 PHE A O 1
ATOM 2082 N N . SER A 1 267 ? -22.681 -5.603 30.612 1.00 93.38 267 SER A N 1
ATOM 2083 C CA . SER A 1 267 ? -23.926 -5.248 29.915 1.00 93.38 267 SER A CA 1
ATOM 2084 C C . SER A 1 267 ? -24.908 -6.423 29.837 1.00 93.38 267 SER A C 1
ATOM 2086 O O . SER A 1 267 ? -26.111 -6.239 30.019 1.00 93.38 267 SER A O 1
ATOM 2088 N N . VAL A 1 268 ? -24.401 -7.642 29.625 1.00 93.25 268 VAL A N 1
ATOM 2089 C CA . VAL A 1 268 ? -25.205 -8.873 29.694 1.00 93.25 268 VAL A CA 1
ATOM 2090 C C . VAL A 1 268 ? -25.781 -9.056 31.098 1.00 93.25 268 VAL A C 1
ATOM 2092 O O . VAL A 1 268 ? -26.990 -9.221 31.259 1.00 93.25 268 VAL A O 1
ATOM 2095 N N . ALA A 1 269 ? -24.932 -8.989 32.126 1.00 92.19 269 ALA A N 1
ATOM 2096 C CA . ALA A 1 269 ? -25.340 -9.199 33.511 1.00 92.19 269 ALA A CA 1
ATOM 2097 C C . ALA A 1 269 ? -26.396 -8.181 33.967 1.00 92.19 269 ALA A C 1
ATOM 2099 O O . ALA A 1 269 ? -27.389 -8.576 34.580 1.00 92.19 269 ALA A O 1
ATOM 2100 N N . SER A 1 270 ? -26.227 -6.896 33.632 1.00 90.75 270 SER A N 1
ATOM 2101 C CA . SER A 1 270 ? -27.210 -5.860 33.966 1.00 90.75 270 SER A CA 1
ATOM 2102 C C . SER A 1 270 ? -28.561 -6.134 33.312 1.00 90.75 270 SER A C 1
ATOM 2104 O O . SER A 1 270 ? -29.593 -6.068 33.974 1.00 90.75 270 SER A O 1
ATOM 2106 N N . TYR A 1 271 ? -28.561 -6.530 32.037 1.00 90.56 271 TYR A N 1
ATOM 2107 C CA . TYR A 1 271 ? -29.802 -6.793 31.318 1.00 90.56 271 TYR A CA 1
ATOM 2108 C C . TYR A 1 271 ? -30.563 -7.996 31.893 1.00 90.56 271 TYR A C 1
ATOM 2110 O O . TYR A 1 271 ? -31.778 -7.939 32.094 1.00 90.56 271 TYR A O 1
ATOM 2118 N N . LEU A 1 272 ? -29.852 -9.080 32.217 1.00 87.38 272 LEU A N 1
ATOM 2119 C CA . LEU A 1 272 ? -30.457 -10.264 32.831 1.00 87.38 272 LEU A CA 1
ATOM 2120 C C . LEU A 1 272 ? -31.035 -9.959 34.225 1.00 87.38 272 LEU A C 1
ATOM 2122 O O . LEU A 1 272 ? -32.113 -10.453 34.565 1.00 87.38 272 LEU A O 1
ATOM 2126 N N . GLN A 1 273 ? -30.359 -9.121 35.020 1.00 89.38 273 GLN A N 1
ATOM 2127 C CA . GLN A 1 273 ? -30.862 -8.677 36.325 1.00 89.38 273 GLN A CA 1
ATOM 2128 C C . GLN A 1 273 ? -32.141 -7.840 36.199 1.00 89.38 273 GLN A C 1
ATOM 2130 O O . GLN A 1 273 ? -33.091 -8.052 36.959 1.00 89.38 273 GLN A O 1
ATOM 2135 N N . ASP A 1 274 ? -32.196 -6.927 35.232 1.00 87.50 274 ASP A N 1
ATOM 2136 C CA . ASP A 1 274 ? -33.375 -6.092 35.002 1.00 87.50 274 ASP A CA 1
ATOM 2137 C C . ASP A 1 274 ? -34.575 -6.922 34.532 1.00 87.50 274 ASP A C 1
ATOM 2139 O O . ASP A 1 274 ? -35.683 -6.757 35.053 1.00 87.50 274 ASP A O 1
ATOM 2143 N N . GLN A 1 275 ? -34.366 -7.891 33.634 1.00 83.00 275 GLN A N 1
ATOM 2144 C CA . GLN A 1 275 ? -35.430 -8.813 33.226 1.00 83.00 275 GLN A CA 1
ATOM 2145 C C . GLN A 1 275 ? -35.969 -9.643 34.398 1.00 83.00 275 GLN A C 1
ATOM 2147 O O . GLN A 1 275 ? -37.187 -9.787 34.539 1.00 83.00 275 GLN A O 1
ATOM 2152 N N . ALA A 1 276 ? -35.091 -10.159 35.265 1.00 80.94 276 ALA A N 1
ATOM 2153 C CA . ALA A 1 276 ? -35.504 -10.912 36.448 1.00 80.94 276 ALA A CA 1
ATOM 2154 C C . ALA A 1 276 ? -36.370 -10.059 37.392 1.00 80.94 276 ALA A C 1
ATOM 2156 O O . ALA A 1 276 ? -37.420 -10.512 37.853 1.00 80.94 276 ALA A O 1
ATOM 2157 N N . ARG A 1 277 ? -35.991 -8.794 37.617 1.00 78.56 277 ARG A N 1
ATOM 2158 C CA . ARG A 1 277 ? -36.765 -7.847 38.436 1.00 78.56 277 ARG A CA 1
ATOM 2159 C C . ARG A 1 277 ? -38.140 -7.546 37.845 1.00 78.56 277 ARG A C 1
ATOM 2161 O O . ARG A 1 277 ? -39.128 -7.552 38.578 1.00 78.56 277 ARG A O 1
ATOM 2168 N N . VAL A 1 278 ? -38.227 -7.312 36.534 1.00 77.62 278 VAL A N 1
ATOM 2169 C CA . VAL A 1 278 ? -39.511 -7.074 35.851 1.00 77.62 278 VAL A CA 1
ATOM 2170 C C . VAL A 1 278 ? -40.422 -8.296 35.959 1.00 77.62 278 VAL A C 1
ATOM 2172 O O . VAL A 1 278 ? -41.625 -8.143 36.171 1.00 77.62 278 VAL A O 1
ATOM 2175 N N . ARG A 1 279 ? -39.865 -9.509 35.856 1.00 69.94 279 ARG A N 1
ATOM 2176 C CA . ARG A 1 279 ? -40.636 -10.752 35.960 1.00 69.94 279 ARG A CA 1
ATOM 2177 C C . ARG A 1 279 ? -41.223 -10.947 37.358 1.00 69.94 279 ARG A C 1
ATOM 2179 O O . ARG A 1 279 ? -42.420 -11.186 37.454 1.00 69.94 279 ARG A O 1
ATOM 2186 N N . CYS A 1 280 ? -40.433 -10.739 38.415 1.00 66.06 280 CYS A N 1
ATOM 2187 C CA . CYS A 1 280 ? -40.919 -10.812 39.799 1.00 66.06 280 CYS A CA 1
ATOM 2188 C C . CYS A 1 280 ? -42.002 -9.768 40.114 1.00 66.06 280 CYS A C 1
ATOM 2190 O O . CYS A 1 280 ? -42.876 -10.014 40.938 1.00 66.06 280 CYS A O 1
ATOM 2192 N N . ARG A 1 281 ? -41.973 -8.603 39.454 1.00 61.56 281 ARG A N 1
ATOM 2193 C CA . ARG A 1 281 ? -42.967 -7.538 39.659 1.00 61.56 281 ARG A CA 1
ATOM 2194 C C . ARG A 1 281 ? -44.312 -7.806 38.979 1.00 61.56 281 ARG A C 1
ATOM 2196 O O . ARG A 1 281 ? -45.289 -7.178 39.351 1.00 61.56 281 ARG A O 1
ATOM 2203 N N . LYS A 1 282 ? -44.357 -8.687 37.973 1.00 61.09 282 LYS A N 1
ATOM 2204 C CA . LYS A 1 282 ? -45.592 -9.077 37.266 1.00 61.09 282 LYS A CA 1
ATOM 2205 C C . LYS A 1 282 ? -46.308 -10.274 37.903 1.00 61.09 282 LYS A C 1
ATOM 2207 O O . LYS A 1 282 ? -47.408 -10.602 37.477 1.00 61.09 282 LYS A O 1
ATOM 2212 N N . THR A 1 283 ? -45.670 -10.953 38.855 1.00 57.12 283 THR A N 1
ATOM 2213 C CA . THR A 1 283 ? -46.206 -12.137 39.550 1.00 57.12 283 THR A CA 1
ATOM 2214 C C . THR A 1 283 ? -46.747 -11.841 40.953 1.00 57.12 283 THR A C 1
ATOM 2216 O O . THR A 1 283 ? -47.223 -12.767 41.602 1.00 57.12 283 THR A O 1
ATOM 2219 N N . ASN A 1 284 ? -46.680 -10.582 41.399 1.00 48.28 284 ASN A N 1
ATOM 2220 C CA . ASN A 1 284 ? -47.383 -10.058 42.576 1.00 48.28 284 ASN A CA 1
ATOM 2221 C C . ASN A 1 284 ? -48.553 -9.189 42.120 1.00 48.28 284 ASN A C 1
ATOM 2223 O O . ASN A 1 284 ? -49.545 -9.123 42.872 1.00 48.28 284 ASN A O 1
#

pLDDT: mean 90.11, std 7.59, range [48.28, 97.5]

Organism: NCBI:txid82987

Sequence (284 aa):
MTGRLLLLGCVMALGYSALKSTLLMQHNMATLPPGALVDALMKNETYHDSPLVYLPFAHVLNDQHRLAEARLRKTLPSQLLNVDAQLPAYEQQFLTASLPVKRQMVLSLAQTLLTRQAMRDGATLAALSLRPAIPDALRLYSVDPSASPYARLALERREMQQPTGARHLAALHRLLTALINDDHTLAWLTAPDDTLHDVLASDYWPQLPDTVRLSGIWTRQGEVQLTEWVNLIVQAGGKSPSGAALQQFMQALPVLRQNAWRRMLFSVASYLQDQARVRCRKTN

Radius of gyration: 27.86 Å; chains: 1; bounding box: 88×52×76 Å